Protein AF-A0A428TKV0-F1 (afdb_monomer)

InterPro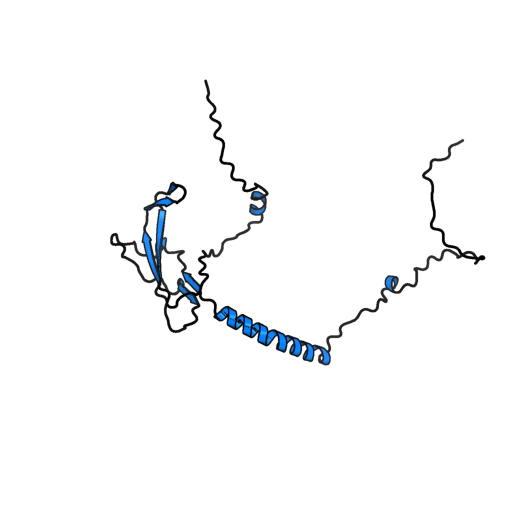 domains:
  IPR005045 CDC50/LEM3 family [PF03381] (71-171)
  IPR005045 CDC50/LEM3 family [PTHR10926] (25-171)

Mean predicted aligned error: 17.15 Å

Sequence (199 aa):
MADDPRGIDHTDSIDSNDGPKQPDKKKSRRPANTAFRQQRLKAWQPILTPKTVLPLFFTIGIIFAPIGGLLLYASAQVQELRLDYTDCTEDAPNLSRDGGGYRSMPSDNVQTAFKSSNRSVNAMWARETNISVTLDNGVKVNETNRCHLKFTLPEGMGPPVLFYYHLTNFLSEPSSLRALFRQRPAQGKGPLVQRHQER

Nearest PDB structures (foldseek):
  6roh-assembly1_C  TM=7.373E-01  e=8.365E-08  Saccharomyces cerevisiae S288C
  7oh5-assembly1_C  TM=7.363E-01  e=5.982E-07  Saccharomyces cerevisiae S288C
  7lhd-assembly1_IJ  TM=2.431E-01  e=8.560E+00  Qubevirus durum
  6zm5-assembly1_U  TM=1.725E-01  e=7.118E+00  Homo sapiens

Foldseek 3Di:
DDDDDDDDDDDDDDDDDDDDDDDDDDPDPDPDPDCVVVVNPPDDDPPPDCVVVVVVVVVVCVVVVVVVVVVVVVVLQDWDWFAACPCVVPPAAAQDPVRDRWDFDDPVRIDTRDNDPPDDKGKTKHKHFQDWDQDPVRDIDGGDMDMDIDIDDPDDDDPDDDDDDDDPPPPPDDVVVVVVPPDDPPDPDDDDDDDDDDD

Structure (mmCIF, N/CA/C/O backbone):
data_AF-A0A428TKV0-F1
#
_entry.id   AF-A0A428TKV0-F1
#
loop_
_atom_site.group_PDB
_atom_site.id
_atom_site.type_symbol
_atom_site.label_atom_id
_atom_site.label_alt_id
_atom_site.label_comp_id
_atom_site.label_asym_id
_atom_site.label_entity_id
_atom_site.label_seq_id
_atom_site.pdbx_PDB_ins_code
_atom_site.Cartn_x
_atom_site.Cartn_y
_atom_site.Cartn_z
_atom_site.occupancy
_atom_site.B_iso_or_equiv
_atom_site.auth_seq_id
_atom_site.auth_comp_id
_atom_site.auth_asym_id
_atom_site.auth_atom_id
_atom_site.pdbx_PDB_model_num
ATOM 1 N N . MET A 1 1 ? 13.723 74.109 56.112 1.00 38.78 1 MET A N 1
ATOM 2 C CA . MET A 1 1 ? 13.655 74.349 54.655 1.00 38.78 1 MET A CA 1
ATOM 3 C C . MET A 1 1 ? 13.163 73.047 54.027 1.00 38.78 1 MET A C 1
ATOM 5 O O . MET A 1 1 ? 13.752 72.029 54.361 1.00 38.78 1 MET A O 1
ATOM 9 N N . ALA A 1 2 ? 11.910 72.991 53.551 1.00 41.78 2 ALA A N 1
ATOM 10 C CA . ALA A 1 2 ? 11.513 73.062 52.122 1.00 41.78 2 ALA A CA 1
ATOM 11 C C . ALA A 1 2 ? 12.151 71.904 51.311 1.00 41.78 2 ALA A C 1
ATOM 13 O O . ALA A 1 2 ? 13.363 71.752 51.377 1.00 41.78 2 ALA A O 1
ATOM 14 N N . ASP A 1 3 ? 11.437 70.987 50.651 1.00 38.16 3 ASP A N 1
ATOM 15 C CA . ASP A 1 3 ? 10.254 71.134 49.789 1.00 38.16 3 ASP A CA 1
ATOM 16 C C . ASP A 1 3 ? 9.323 69.899 49.790 1.00 38.16 3 ASP A C 1
ATOM 18 O O . ASP A 1 3 ? 9.732 68.777 50.088 1.00 38.16 3 ASP A O 1
ATOM 22 N N . ASP A 1 4 ? 8.072 70.160 49.409 1.00 39.88 4 ASP A N 1
ATOM 23 C CA . ASP A 1 4 ? 6.959 69.240 49.118 1.00 39.88 4 ASP A CA 1
ATOM 24 C C . ASP A 1 4 ? 6.763 69.170 47.560 1.00 39.88 4 ASP A C 1
ATOM 26 O O . ASP A 1 4 ? 7.650 69.603 46.822 1.00 39.88 4 ASP A O 1
ATOM 30 N N . PRO A 1 5 ? 5.632 68.718 46.984 1.00 68.19 5 PRO A N 1
ATOM 31 C CA . PRO A 1 5 ? 5.345 67.415 46.365 1.00 68.19 5 PRO A CA 1
ATOM 32 C C . PRO A 1 5 ? 5.245 67.434 44.816 1.00 68.19 5 PRO A C 1
ATOM 34 O O . PRO A 1 5 ? 5.401 68.466 44.167 1.00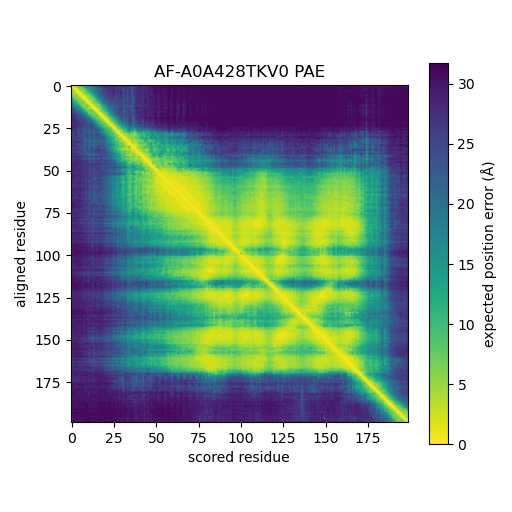 68.19 5 PRO A O 1
ATOM 37 N N . ARG A 1 6 ? 4.931 66.270 44.216 1.00 40.69 6 ARG A N 1
ATOM 38 C CA . ARG A 1 6 ? 4.165 66.051 42.955 1.00 40.69 6 ARG A CA 1
ATOM 39 C C . ARG A 1 6 ? 4.074 64.524 42.752 1.00 40.69 6 ARG A C 1
ATOM 41 O O . ARG A 1 6 ? 5.105 63.881 42.634 1.00 40.69 6 ARG A O 1
ATOM 48 N N . GLY A 1 7 ? 2.943 63.825 42.790 1.00 37.09 7 GLY A N 1
ATOM 49 C CA . GLY A 1 7 ? 1.590 64.163 42.364 1.00 37.09 7 GLY A CA 1
ATOM 50 C C . GLY A 1 7 ? 1.254 63.286 41.154 1.00 37.09 7 GLY A C 1
ATOM 51 O O . GLY A 1 7 ? 1.753 63.567 40.072 1.00 37.09 7 GLY A O 1
ATOM 52 N N . ILE A 1 8 ? 0.446 62.236 41.335 1.00 46.72 8 ILE A N 1
ATOM 53 C CA . ILE A 1 8 ? -0.522 61.795 40.321 1.00 46.72 8 ILE A CA 1
ATOM 54 C C . ILE A 1 8 ? -1.806 61.460 41.058 1.00 46.72 8 ILE A C 1
ATOM 56 O O . ILE A 1 8 ? -1.814 60.794 42.093 1.00 46.72 8 ILE A O 1
ATOM 60 N N . ASP A 1 9 ? -2.854 62.008 40.484 1.00 40.41 9 ASP A N 1
ATOM 61 C CA . ASP A 1 9 ? -4.102 62.356 41.098 1.00 40.41 9 ASP A CA 1
ATOM 62 C C . ASP A 1 9 ? -5.248 61.538 40.500 1.00 40.41 9 ASP A C 1
ATOM 64 O O . ASP A 1 9 ? -5.167 61.114 39.348 1.00 40.41 9 ASP A O 1
ATOM 68 N N . HIS A 1 10 ? -6.313 61.420 41.297 1.00 45.44 10 HIS A N 1
ATOM 69 C CA . HIS A 1 10 ? -7.724 61.482 40.886 1.00 45.44 10 HIS A CA 1
ATOM 70 C C . HIS A 1 10 ? -8.294 60.451 39.884 1.00 45.44 10 HIS A C 1
ATOM 72 O O . HIS A 1 10 ? -7.919 60.389 38.721 1.00 45.44 10 HIS A O 1
ATOM 78 N N . THR A 1 11 ? -9.278 59.616 40.258 1.00 41.53 11 THR A N 1
ATOM 79 C CA . THR A 1 11 ? -10.761 59.853 40.276 1.00 41.53 11 THR A CA 1
ATOM 80 C C . THR A 1 11 ? -11.394 58.731 39.425 1.00 41.53 11 THR A C 1
ATOM 82 O O . THR A 1 11 ? -10.707 58.174 38.576 1.00 41.53 11 THR A O 1
ATOM 85 N N . ASP A 1 12 ? -12.644 58.291 39.508 1.00 40.62 12 ASP A N 1
ATOM 86 C CA . ASP A 1 12 ? -13.763 58.427 40.438 1.00 40.62 12 ASP A CA 1
ATOM 87 C C . ASP A 1 12 ? -14.811 57.365 40.032 1.00 40.62 12 ASP A C 1
ATOM 89 O O . ASP A 1 12 ? -14.792 56.846 38.915 1.00 40.62 12 ASP A O 1
ATOM 93 N N . SER A 1 13 ? -15.764 57.130 40.933 1.00 44.22 13 SER A N 1
ATOM 94 C CA . SER A 1 13 ? -17.146 56.722 40.646 1.00 44.22 13 SER A CA 1
ATOM 95 C C . SER A 1 13 ? -17.432 55.313 40.126 1.00 44.22 13 SER A C 1
ATOM 97 O O . SER A 1 13 ? -17.411 55.050 38.928 1.00 44.22 13 SER A O 1
ATOM 99 N N . ILE A 1 14 ? -17.976 54.480 41.022 1.00 45.34 14 ILE A N 1
ATOM 100 C CA . ILE A 1 14 ? -19.255 53.828 40.716 1.00 45.34 14 ILE A CA 1
ATOM 101 C C . ILE A 1 14 ? -20.144 53.878 41.961 1.00 45.34 14 ILE A C 1
ATOM 103 O O . ILE A 1 14 ? -19.847 53.297 43.003 1.00 45.34 14 ILE A O 1
ATOM 107 N N . ASP A 1 15 ? -21.206 54.653 41.805 1.00 46.03 15 ASP A N 1
ATOM 108 C CA . ASP A 1 15 ? -22.318 54.910 42.706 1.00 46.03 15 ASP A CA 1
ATOM 109 C C . ASP A 1 15 ? -23.106 53.623 42.988 1.00 46.03 15 ASP A C 1
ATOM 111 O O . ASP A 1 15 ? -23.440 52.898 42.049 1.00 46.03 15 ASP A O 1
ATOM 115 N N . SER A 1 16 ? -23.406 53.329 44.256 1.00 40.59 16 SER A N 1
ATOM 116 C CA . SER A 1 16 ? -24.489 52.421 44.669 1.00 40.59 16 SER A CA 1
ATOM 117 C C . SER A 1 16 ? -24.755 52.575 46.169 1.00 40.59 16 SER A C 1
ATOM 119 O O . SER A 1 16 ? -24.213 51.846 46.994 1.00 40.59 16 SER A O 1
ATOM 121 N N . ASN A 1 17 ? -25.556 53.593 46.486 1.00 49.75 17 ASN A N 1
ATOM 122 C CA . ASN A 1 17 ? -26.626 53.619 47.491 1.00 49.75 17 ASN A CA 1
ATOM 123 C C . ASN A 1 17 ? -26.523 52.624 48.673 1.00 49.75 17 ASN A C 1
ATOM 125 O O . ASN A 1 17 ? -26.800 51.439 48.492 1.00 49.75 17 ASN A O 1
ATOM 129 N N . ASP A 1 18 ? -26.286 53.115 49.899 1.00 40.00 18 ASP A N 1
ATOM 130 C CA . ASP A 1 18 ? -26.953 52.532 51.072 1.00 40.00 18 ASP A CA 1
ATOM 131 C C . ASP A 1 18 ? -27.065 53.500 52.263 1.00 40.00 18 ASP A C 1
ATOM 133 O O . ASP A 1 18 ? -26.231 54.384 52.471 1.00 40.00 18 ASP A O 1
ATOM 137 N N . GLY A 1 19 ? -28.138 53.302 53.031 1.00 42.16 19 GLY A N 1
ATOM 138 C CA . GLY A 1 19 ? -28.496 53.994 54.263 1.00 42.16 19 GLY A CA 1
ATOM 139 C C . GLY A 1 19 ? -27.547 53.730 55.450 1.00 42.16 19 GLY A C 1
ATOM 140 O O . GLY A 1 19 ? -26.366 53.432 55.286 1.00 42.16 19 GLY A O 1
ATOM 141 N N . PRO A 1 20 ? -28.006 53.952 56.694 1.00 42.84 20 PRO A N 1
ATOM 142 C CA . PRO A 1 20 ? -27.159 54.487 57.756 1.00 42.84 20 PRO A CA 1
ATOM 143 C C . PRO A 1 20 ? -26.139 53.497 58.350 1.00 42.84 20 PRO A C 1
ATOM 145 O O . PRO A 1 20 ? -26.482 52.402 58.781 1.00 42.84 20 PRO A O 1
ATOM 148 N N . LYS A 1 21 ? -24.892 53.993 58.447 1.00 50.19 21 LYS A N 1
ATOM 149 C CA . LYS A 1 21 ? -23.776 53.686 59.374 1.00 50.19 21 LYS A CA 1
ATOM 150 C C . LYS A 1 21 ? -23.717 52.282 60.006 1.00 50.19 21 LYS A C 1
ATOM 152 O O . LYS A 1 21 ? -24.456 51.976 60.938 1.00 50.19 21 LYS A O 1
ATOM 157 N N . GLN A 1 22 ? -22.652 51.539 59.681 1.00 50.91 22 GLN A N 1
ATOM 158 C CA . GLN A 1 22 ? -22.093 50.492 60.552 1.00 50.91 22 GLN A CA 1
ATOM 159 C C . GLN A 1 22 ? -20.597 50.726 60.846 1.00 50.91 22 GLN A C 1
ATOM 161 O O . GLN A 1 22 ? -19.896 51.281 60.000 1.00 50.91 22 GLN A O 1
ATOM 166 N N . PRO A 1 23 ? -20.115 50.348 62.049 1.00 47.66 23 PRO A N 1
ATOM 167 C CA . PRO A 1 23 ? -18.856 50.826 62.618 1.00 47.66 23 PRO A CA 1
ATOM 168 C C . PRO A 1 23 ? -17.610 50.174 62.000 1.00 47.66 23 PRO A C 1
ATOM 170 O O . PRO A 1 23 ? -17.652 49.066 61.461 1.00 47.66 23 PRO A O 1
ATOM 173 N N . ASP A 1 24 ? -16.490 50.886 62.125 1.00 56.16 24 ASP A N 1
ATOM 174 C CA . ASP A 1 24 ? -15.167 50.609 61.563 1.00 56.16 24 ASP A CA 1
ATOM 175 C C . ASP A 1 24 ? -14.737 49.131 61.597 1.00 56.16 24 ASP A C 1
ATOM 177 O O . ASP A 1 24 ? -14.474 48.535 62.649 1.00 56.16 24 ASP A O 1
ATOM 181 N N . LYS A 1 25 ? -14.569 48.527 60.412 1.00 54.62 25 LYS A N 1
ATOM 182 C CA . LYS A 1 25 ? -13.979 47.188 60.277 1.00 54.62 25 LYS A CA 1
ATOM 183 C C . LYS A 1 25 ? -12.457 47.272 60.414 1.00 54.62 25 LYS A C 1
ATOM 185 O O . LYS A 1 25 ? -11.750 47.627 59.474 1.00 54.62 25 LYS A O 1
ATOM 190 N N . LYS A 1 26 ? -11.938 46.862 61.577 1.00 57.59 26 LYS A N 1
ATOM 191 C CA . LYS A 1 26 ? -10.507 46.578 61.799 1.00 57.59 26 LYS A CA 1
ATOM 192 C C . LYS A 1 26 ? -9.960 45.702 60.659 1.00 57.59 26 LYS A C 1
ATOM 194 O O . LYS A 1 26 ? -10.471 44.605 60.425 1.00 57.59 26 LYS A O 1
ATOM 199 N N . LYS A 1 27 ? -8.906 46.156 59.967 1.00 61.19 27 LYS A N 1
ATOM 200 C CA . LYS A 1 27 ? -8.244 45.428 58.867 1.00 61.19 27 LYS A CA 1
ATOM 201 C C . LYS A 1 27 ? -7.570 44.158 59.401 1.00 61.19 27 LYS A C 1
ATOM 203 O O . LYS A 1 27 ? -6.417 44.160 59.823 1.00 61.19 27 LYS A O 1
ATOM 208 N N . SER A 1 28 ? -8.328 43.066 59.431 1.00 65.25 28 SER A N 1
ATOM 209 C CA . SER A 1 28 ? -7.861 41.748 59.855 1.00 65.25 28 SER A CA 1
ATOM 210 C C . SER A 1 28 ? -6.916 41.157 58.805 1.00 65.25 28 SER A C 1
ATOM 212 O O . SER A 1 28 ? -7.268 41.058 57.634 1.00 65.25 28 SER A O 1
ATOM 214 N N . ARG A 1 29 ? -5.723 40.718 59.228 1.00 69.56 29 ARG A N 1
ATOM 215 C CA . ARG A 1 29 ? -4.740 39.990 58.393 1.00 69.56 29 ARG A CA 1
ATOM 216 C C . ARG A 1 29 ? -5.125 38.525 58.144 1.00 69.56 29 ARG A C 1
ATOM 218 O O . ARG A 1 29 ? -4.322 37.765 57.608 1.00 69.56 29 ARG A O 1
ATOM 225 N N . ARG A 1 30 ? -6.316 38.098 58.574 1.00 69.88 30 ARG A N 1
ATOM 226 C CA . ARG A 1 30 ? -6.782 36.726 58.368 1.00 69.88 30 ARG A CA 1
ATOM 227 C C . ARG A 1 30 ? -7.197 36.556 56.902 1.00 69.88 30 ARG A C 1
ATOM 229 O O . ARG A 1 30 ? -8.000 37.356 56.421 1.00 69.88 30 ARG A O 1
ATOM 236 N N . PRO A 1 31 ? -6.662 35.553 56.187 1.00 65.69 31 PRO A N 1
ATOM 237 C CA . PRO A 1 31 ? -7.047 35.305 54.805 1.00 65.69 31 PRO A CA 1
ATOM 238 C C . PRO A 1 31 ? -8.550 35.017 54.720 1.00 65.69 31 PRO A C 1
ATOM 240 O O . PRO A 1 31 ? -9.119 34.373 55.604 1.00 65.69 31 PRO A O 1
ATOM 243 N N . ALA A 1 32 ? -9.191 35.522 53.663 1.00 69.25 32 ALA A N 1
ATOM 244 C CA . ALA A 1 32 ? -10.627 35.374 53.456 1.00 69.25 32 ALA A CA 1
ATOM 245 C C . ALA A 1 32 ? -11.029 33.888 53.454 1.00 69.25 32 ALA A C 1
ATOM 247 O O . ALA A 1 32 ? -10.410 33.065 52.776 1.00 69.25 32 ALA A O 1
ATOM 248 N N . ASN A 1 33 ? -12.066 33.551 54.223 1.00 70.31 33 ASN A N 1
ATOM 249 C CA . ASN A 1 33 ? -12.594 32.195 54.372 1.00 70.31 33 ASN A CA 1
ATOM 250 C C . ASN A 1 33 ? -13.459 31.826 53.154 1.00 70.31 33 ASN A C 1
ATOM 252 O O . ASN A 1 33 ? -14.676 31.707 53.252 1.00 70.31 33 ASN A O 1
ATOM 256 N N . THR A 1 34 ? -12.834 31.743 51.978 1.00 76.88 34 THR A N 1
ATOM 257 C CA . THR A 1 34 ? -13.486 31.308 50.739 1.00 76.88 34 THR A CA 1
ATOM 258 C C . THR A 1 34 ? -12.992 29.913 50.361 1.00 76.88 34 THR A C 1
ATOM 260 O O . THR A 1 34 ? -11.807 29.594 50.496 1.00 76.88 34 THR A O 1
ATOM 263 N N . ALA A 1 35 ? -13.902 29.065 49.874 1.00 67.81 35 ALA A N 1
ATOM 264 C CA . ALA A 1 35 ? -13.629 27.655 49.574 1.00 67.81 35 ALA A CA 1
ATOM 265 C C . ALA A 1 35 ? -12.475 27.447 48.567 1.00 67.81 35 ALA A C 1
ATOM 267 O O . ALA A 1 35 ? -11.765 26.445 48.632 1.00 67.81 35 ALA A O 1
ATOM 268 N N . PHE A 1 36 ? -12.248 28.424 47.681 1.00 70.50 36 PHE A N 1
ATOM 269 C CA . PHE A 1 36 ? -11.165 28.431 46.695 1.00 70.50 36 PHE A CA 1
ATOM 270 C C . PHE A 1 36 ? -9.779 28.646 47.331 1.00 70.50 36 PHE A C 1
ATOM 272 O O . PHE A 1 36 ? -8.855 27.879 47.076 1.00 70.50 36 PHE A O 1
ATOM 279 N N . ARG A 1 37 ? -9.632 29.640 48.223 1.00 72.00 37 ARG A N 1
ATOM 280 C CA . ARG A 1 37 ? -8.359 29.936 48.918 1.00 72.00 37 ARG A CA 1
ATOM 281 C C . ARG A 1 37 ? -7.955 28.841 49.910 1.00 72.00 37 ARG A C 1
ATOM 283 O O . ARG A 1 37 ? -6.773 28.713 50.205 1.00 72.00 37 ARG A O 1
ATOM 290 N N . GLN A 1 38 ? -8.916 28.062 50.406 1.00 75.56 38 GLN A N 1
ATOM 291 C CA . GLN A 1 38 ? -8.687 26.950 51.335 1.00 75.56 38 GLN A CA 1
ATOM 292 C C . GLN A 1 38 ? -8.520 25.584 50.654 1.00 75.56 38 GLN A C 1
ATOM 294 O O . GLN A 1 38 ? -8.423 24.585 51.362 1.00 75.56 38 GLN A O 1
ATOM 299 N N . GLN A 1 39 ? -8.513 25.522 49.314 1.00 68.88 39 GLN A N 1
ATOM 300 C CA . GLN A 1 39 ? -8.422 24.267 48.549 1.00 68.88 39 GLN A CA 1
ATOM 301 C C . GLN A 1 39 ? -9.528 23.250 48.904 1.00 68.88 39 GLN A C 1
ATOM 303 O O . GLN A 1 39 ? -9.334 22.043 48.811 1.00 68.88 39 GLN A O 1
ATOM 308 N N . ARG A 1 40 ? -10.719 23.732 49.294 1.00 69.69 40 ARG A N 1
ATOM 309 C CA . ARG A 1 40 ? -11.899 22.904 49.621 1.00 69.69 40 ARG A CA 1
ATOM 310 C C . ARG A 1 40 ? -12.937 22.920 48.504 1.00 69.69 40 ARG A C 1
ATOM 312 O O . ARG A 1 40 ? -14.141 22.887 48.752 1.00 69.69 40 ARG A O 1
ATOM 319 N N . LEU A 1 41 ? -12.475 23.032 47.264 1.00 77.12 41 LEU A N 1
ATOM 320 C CA . LEU A 1 41 ? -13.344 22.883 46.104 1.00 77.12 41 LEU A CA 1
ATOM 321 C C . LEU A 1 41 ? -13.831 21.435 46.054 1.00 77.12 41 LEU A C 1
ATOM 323 O O . LEU A 1 41 ? -13.079 20.511 46.366 1.00 77.12 41 LEU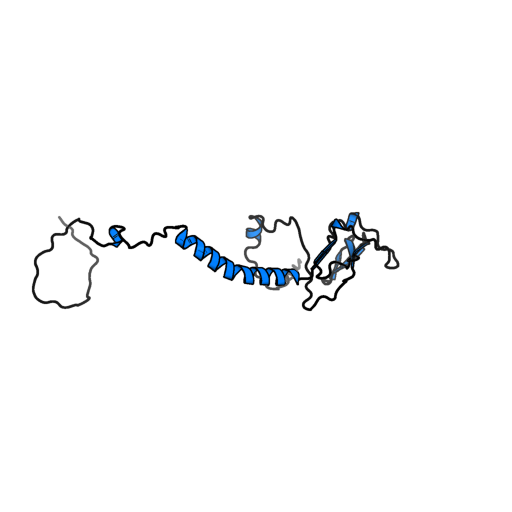 A O 1
ATOM 327 N N . LYS A 1 42 ? -15.095 21.236 45.675 1.00 77.44 42 LYS A N 1
ATOM 328 C CA . LYS A 1 42 ? -15.680 19.903 45.524 1.00 77.44 42 LYS A CA 1
ATOM 329 C C . LYS A 1 42 ? -15.028 19.225 44.318 1.00 77.44 42 LYS A C 1
ATOM 331 O O . LYS A 1 42 ? -15.510 19.339 43.199 1.00 77.44 42 LYS A O 1
ATOM 336 N N . ALA A 1 43 ? -13.894 18.574 44.546 1.00 83.00 43 ALA A N 1
ATOM 337 C CA . ALA A 1 43 ? -13.261 17.717 43.564 1.00 83.00 43 ALA A CA 1
ATOM 338 C C . ALA A 1 43 ? -14.018 16.390 43.534 1.00 83.00 43 ALA A C 1
ATOM 340 O O . ALA A 1 43 ? -14.321 15.800 44.574 1.00 83.00 43 ALA A O 1
ATOM 341 N N . TRP A 1 44 ? -14.351 15.927 42.336 1.00 78.81 44 TRP A N 1
ATOM 342 C CA . TRP A 1 44 ? -14.798 14.559 42.161 1.00 78.81 44 TRP A CA 1
ATOM 343 C C . TRP A 1 44 ? -13.555 13.678 42.128 1.00 78.81 44 TRP A C 1
ATOM 345 O O . TRP A 1 44 ? -12.697 13.852 41.266 1.00 78.81 44 TRP A O 1
ATOM 355 N N . GLN A 1 45 ? -13.432 12.777 43.098 1.00 76.88 45 GLN A N 1
ATOM 356 C CA . GLN A 1 45 ? -12.351 11.804 43.127 1.00 76.88 45 GLN A CA 1
ATOM 357 C C . GLN A 1 45 ? -12.886 10.514 42.499 1.00 76.88 45 GLN A C 1
ATOM 359 O O . GLN A 1 45 ? -13.648 9.803 43.160 1.00 76.88 45 GLN A O 1
ATOM 364 N N . PRO A 1 46 ? -12.569 10.217 41.223 1.00 77.12 46 PRO A N 1
ATOM 365 C CA . PRO A 1 46 ? -12.976 8.964 40.610 1.00 77.12 46 PRO A CA 1
ATOM 366 C C . PRO A 1 46 ? -12.286 7.817 41.339 1.00 77.12 46 PRO A C 1
ATOM 368 O O . PRO A 1 46 ? -11.101 7.555 41.146 1.00 77.12 46 PRO A O 1
ATOM 371 N N . ILE A 1 47 ? -13.027 7.125 42.196 1.00 79.44 47 ILE A N 1
ATOM 372 C CA . ILE A 1 47 ? -12.562 5.877 42.788 1.00 79.44 47 ILE A CA 1
ATOM 373 C C . ILE A 1 47 ? -12.854 4.790 41.748 1.00 79.44 47 ILE A C 1
ATOM 375 O O . ILE A 1 47 ? -14.011 4.416 41.540 1.00 79.44 47 ILE A O 1
ATOM 379 N N . LEU A 1 48 ? -11.812 4.313 41.058 1.00 75.12 48 LEU A N 1
ATOM 380 C CA . LEU A 1 48 ? -11.901 3.207 40.100 1.00 75.12 48 LEU A CA 1
ATOM 381 C C . LEU A 1 48 ? -12.160 1.897 40.856 1.00 75.12 48 LEU A C 1
ATOM 383 O O . LEU A 1 48 ? -11.252 1.122 41.141 1.00 75.12 48 LEU A O 1
ATOM 387 N N . THR A 1 49 ? -13.417 1.670 41.230 1.00 82.94 49 THR A N 1
ATOM 388 C CA . THR A 1 49 ? -13.846 0.409 41.840 1.00 82.94 49 THR A CA 1
ATOM 389 C C . THR A 1 49 ? -14.218 -0.608 40.754 1.00 82.94 49 THR A C 1
ATOM 391 O O . THR A 1 49 ? -14.795 -0.227 39.733 1.00 82.94 49 THR A O 1
ATOM 394 N N . PRO A 1 50 ? -13.983 -1.918 40.962 1.00 79.75 50 PRO A N 1
ATOM 395 C CA . PRO A 1 50 ? -14.329 -2.955 39.981 1.00 79.75 50 PRO A CA 1
ATOM 396 C C . PRO A 1 50 ? -15.808 -2.940 39.570 1.00 79.75 50 PRO A C 1
ATOM 398 O O . PRO A 1 50 ? -16.148 -3.292 38.447 1.00 79.75 50 PRO A O 1
ATOM 401 N N . LYS A 1 51 ? -16.689 -2.476 40.466 1.00 86.19 51 LYS A N 1
ATOM 402 C CA . LYS A 1 51 ? -18.135 -2.372 40.235 1.00 86.19 51 LYS A CA 1
ATOM 403 C C . LYS A 1 51 ? -18.518 -1.307 39.203 1.00 86.19 51 LYS A C 1
ATOM 405 O O . LYS A 1 51 ? -19.556 -1.446 38.570 1.00 86.19 51 LYS A O 1
ATOM 410 N N . THR A 1 52 ? -17.707 -0.263 39.024 1.00 88.56 52 THR A N 1
ATOM 411 C CA . THR A 1 52 ? -17.956 0.797 38.031 1.00 88.56 52 THR A CA 1
ATOM 412 C C . THR A 1 52 ? -17.097 0.627 36.783 1.00 88.56 52 THR A C 1
ATOM 414 O O . THR A 1 52 ? -17.540 0.921 35.677 1.00 88.56 52 THR A O 1
ATOM 417 N N . VAL A 1 53 ? -15.886 0.099 36.945 1.00 91.00 53 VAL A N 1
ATOM 418 C CA . VAL A 1 53 ? -14.921 -0.090 35.858 1.00 91.00 53 VAL A CA 1
ATOM 419 C C . VAL A 1 53 ? -15.334 -1.230 34.919 1.00 91.00 53 VAL A C 1
ATOM 421 O O . VAL A 1 53 ? -15.200 -1.103 33.704 1.00 91.00 53 VAL A 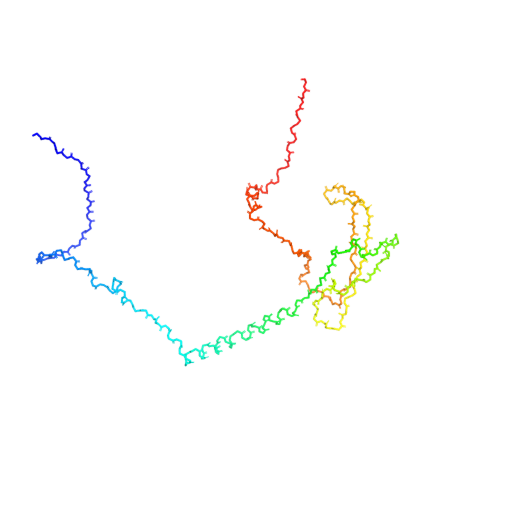O 1
ATOM 424 N N . LEU A 1 54 ? -15.897 -2.318 35.455 1.00 90.88 54 LEU A N 1
ATOM 425 C CA . LEU A 1 54 ? -16.338 -3.466 34.660 1.00 90.88 54 LEU A CA 1
ATOM 426 C C . LEU A 1 54 ? -17.447 -3.118 33.637 1.00 90.88 54 LEU A C 1
ATOM 428 O O . LEU A 1 54 ? -17.235 -3.365 32.449 1.00 90.88 54 LEU A O 1
ATOM 432 N N . PRO A 1 55 ? -18.593 -2.509 34.016 1.00 91.06 55 PRO A N 1
ATOM 433 C CA . PRO A 1 55 ? -19.625 -2.133 33.043 1.00 91.06 55 PRO A CA 1
ATOM 434 C C . PRO A 1 55 ? -19.156 -1.049 32.061 1.00 91.06 55 PRO A C 1
ATOM 436 O O . PRO A 1 55 ? -19.573 -1.048 30.902 1.00 91.06 55 PRO A O 1
ATOM 439 N N . LEU A 1 56 ? -18.259 -0.152 32.487 1.00 93.12 56 LEU A N 1
ATOM 440 C CA . LEU A 1 56 ? -17.666 0.855 31.606 1.00 93.12 56 LEU A CA 1
ATOM 441 C C . LEU A 1 56 ? -16.872 0.200 30.467 1.00 93.12 56 LEU A C 1
ATOM 443 O O . LEU A 1 56 ? -17.084 0.538 29.303 1.00 93.12 56 LEU A O 1
ATOM 447 N N . PHE A 1 57 ? -16.015 -0.776 30.779 1.00 94.25 57 PHE A N 1
ATOM 448 C CA . PHE A 1 57 ? -15.267 -1.508 29.757 1.00 94.25 57 PHE A CA 1
ATOM 449 C C . PHE A 1 57 ? -16.174 -2.307 28.820 1.00 94.25 57 PHE A C 1
ATOM 451 O O . PHE A 1 57 ? -15.935 -2.297 27.615 1.00 94.25 57 PHE A O 1
ATOM 458 N N . PHE A 1 58 ? -17.240 -2.932 29.327 1.00 95.81 58 PHE A N 1
ATOM 459 C CA . PHE A 1 58 ? -18.214 -3.613 28.466 1.00 95.81 58 PHE A CA 1
ATOM 460 C C . PHE A 1 58 ? -18.919 -2.650 27.511 1.00 95.81 58 PHE A C 1
ATOM 462 O O . PHE A 1 58 ? -19.070 -2.959 26.333 1.00 95.81 58 PHE A O 1
ATOM 469 N N . THR A 1 59 ? -19.300 -1.466 27.990 1.00 96.38 59 THR A N 1
ATOM 470 C CA . THR A 1 59 ? -19.958 -0.446 27.161 1.00 96.38 59 THR A CA 1
ATOM 471 C C . THR A 1 59 ? -19.030 0.027 26.042 1.00 96.38 59 THR A C 1
ATOM 473 O O . THR A 1 59 ? -19.423 0.051 24.878 1.00 96.38 59 THR A O 1
ATOM 476 N N . ILE A 1 60 ? -17.773 0.342 26.375 1.00 97.31 60 ILE A N 1
ATOM 477 C CA . ILE A 1 60 ? -16.759 0.740 25.388 1.00 97.31 60 ILE A CA 1
ATOM 478 C C . ILE A 1 60 ? -16.496 -0.403 24.402 1.00 97.31 60 ILE A C 1
ATOM 480 O O . ILE A 1 60 ? -16.445 -0.170 23.199 1.00 97.31 60 ILE A O 1
ATOM 484 N N . GLY A 1 61 ? -16.390 -1.641 24.890 1.00 97.75 61 GLY A N 1
ATOM 485 C CA . GLY A 1 61 ? -16.180 -2.827 24.062 1.00 97.75 61 GLY A CA 1
ATOM 486 C C . GLY A 1 61 ? -17.312 -3.064 23.063 1.00 97.75 61 GLY A C 1
ATOM 487 O O . GLY A 1 61 ? -17.039 -3.291 21.890 1.00 97.75 61 GLY A O 1
ATOM 488 N N . ILE A 1 62 ? -18.573 -2.943 23.483 1.00 97.88 62 ILE A N 1
ATOM 489 C CA . ILE A 1 62 ? -19.744 -3.106 22.602 1.00 97.88 62 ILE A CA 1
ATOM 490 C C . ILE A 1 62 ? -19.790 -2.027 21.516 1.00 97.88 62 ILE A C 1
ATOM 492 O O . ILE A 1 62 ? -20.248 -2.304 20.414 1.00 97.88 62 ILE A O 1
ATOM 496 N N . ILE A 1 63 ? -19.303 -0.816 21.796 1.00 97.75 63 ILE A N 1
ATOM 497 C CA . ILE A 1 63 ? -19.230 0.265 20.804 1.00 97.75 63 ILE A CA 1
ATOM 498 C C . ILE A 1 63 ? -18.025 0.070 19.874 1.00 97.75 63 ILE A C 1
ATOM 500 O O . ILE A 1 63 ? -18.140 0.236 18.662 1.00 97.75 63 ILE A O 1
ATOM 504 N N . PHE A 1 64 ? -16.863 -0.304 20.411 1.00 98.06 64 PHE A N 1
ATOM 505 C CA . PHE A 1 64 ? -15.632 -0.449 19.632 1.00 98.06 64 PHE A CA 1
ATOM 506 C C . PHE A 1 64 ? -15.568 -1.745 18.829 1.00 98.06 64 PHE A C 1
ATOM 508 O O . PHE A 1 64 ? -14.926 -1.754 17.786 1.00 98.06 64 PHE A O 1
ATOM 515 N N . ALA A 1 65 ? -16.248 -2.814 19.241 1.00 97.75 65 ALA A N 1
ATOM 516 C CA . ALA A 1 65 ? -16.302 -4.065 18.489 1.00 97.75 65 ALA A CA 1
ATOM 517 C C . ALA A 1 65 ? -16.890 -3.903 17.068 1.00 97.75 65 ALA A C 1
ATOM 519 O O . ALA A 1 65 ? -16.211 -4.290 16.116 1.00 97.75 65 ALA A O 1
ATOM 520 N N . PRO A 1 66 ? -18.084 -3.308 16.858 1.00 97.62 66 PRO A N 1
ATOM 521 C CA . PRO A 1 66 ? -18.627 -3.111 15.516 1.00 97.62 66 PRO A CA 1
ATOM 522 C C . PRO A 1 66 ? -17.813 -2.098 14.707 1.00 97.62 66 PRO A C 1
ATOM 524 O O . PRO A 1 66 ? -17.614 -2.304 13.514 1.00 97.62 66 PRO A O 1
ATOM 527 N N . ILE A 1 67 ? -17.290 -1.040 15.341 1.00 97.81 67 ILE A N 1
ATOM 528 C CA . ILE A 1 67 ? -16.425 -0.060 14.666 1.00 97.81 67 ILE A CA 1
ATOM 529 C C . ILE A 1 67 ? -15.128 -0.731 14.203 1.00 97.81 67 ILE A C 1
ATOM 531 O O . ILE A 1 67 ? -14.746 -0.595 13.047 1.00 97.81 67 ILE A O 1
ATOM 535 N N . GLY A 1 68 ? -14.474 -1.498 15.075 1.00 97.94 68 GLY A N 1
ATOM 536 C CA . GLY A 1 68 ? -13.266 -2.253 14.755 1.00 97.94 68 GLY A CA 1
ATOM 537 C C . GLY A 1 68 ? -13.512 -3.286 13.660 1.00 97.94 68 GLY A C 1
ATOM 538 O O . GLY A 1 68 ? -12.726 -3.371 12.724 1.00 97.94 68 GLY A O 1
ATOM 539 N N . GLY A 1 69 ? -14.636 -4.006 13.712 1.00 97.31 69 GLY A N 1
ATOM 540 C CA . GLY A 1 69 ? -15.045 -4.927 12.650 1.00 97.31 69 GLY A CA 1
ATOM 541 C C . GLY A 1 69 ? -15.257 -4.225 11.307 1.00 97.31 69 GLY A C 1
ATOM 542 O O . GLY A 1 69 ? -14.760 -4.696 10.286 1.00 97.31 69 GLY A O 1
ATOM 543 N N . LEU A 1 70 ? -15.927 -3.068 11.303 1.00 97.06 70 LEU A N 1
ATOM 544 C CA . LEU A 1 70 ? -16.132 -2.264 10.097 1.00 97.06 70 LEU A CA 1
ATOM 545 C C . LEU A 1 70 ? -14.807 -1.739 9.530 1.00 97.06 70 LEU A C 1
ATOM 547 O O . LEU A 1 70 ? -14.600 -1.794 8.320 1.00 97.06 70 LEU A O 1
ATOM 551 N N . LEU A 1 71 ? -13.905 -1.263 10.391 1.00 96.25 71 LEU A N 1
ATOM 552 C CA . LEU A 1 71 ? -12.581 -0.785 9.990 1.00 96.25 71 LEU A CA 1
ATOM 553 C C . LEU A 1 71 ? -11.722 -1.915 9.419 1.00 96.25 71 LEU A C 1
ATOM 555 O O . LEU A 1 71 ? -11.112 -1.728 8.371 1.00 96.25 71 LEU A O 1
ATOM 559 N N . LEU A 1 72 ? -11.718 -3.089 10.057 1.00 94.19 72 LEU A N 1
ATOM 560 C CA . LEU A 1 72 ? -11.002 -4.267 9.563 1.00 94.19 72 LEU A CA 1
ATOM 561 C C . LEU A 1 72 ? -11.557 -4.742 8.220 1.00 94.19 72 LEU A C 1
ATOM 563 O O . LEU A 1 72 ? -10.794 -5.064 7.309 1.00 94.19 72 LEU A O 1
ATOM 567 N N . TYR A 1 73 ? -12.884 -4.748 8.077 1.00 93.38 73 TYR A N 1
ATOM 568 C CA . TYR A 1 73 ? -13.524 -5.054 6.805 1.00 93.38 73 TYR A CA 1
ATOM 569 C C . TYR A 1 73 ? -13.090 -4.055 5.731 1.00 93.38 73 TYR A C 1
ATOM 571 O O . TYR A 1 73 ? -12.642 -4.471 4.668 1.00 93.38 73 TYR A O 1
ATOM 579 N N . ALA A 1 74 ? -13.151 -2.753 6.016 1.00 91.31 74 ALA A N 1
ATOM 580 C CA . ALA A 1 74 ? -12.733 -1.717 5.079 1.00 91.31 74 ALA A CA 1
ATOM 581 C C . ALA A 1 74 ? -11.248 -1.844 4.693 1.00 91.31 74 ALA A C 1
ATOM 583 O O . ALA A 1 74 ? -10.930 -1.749 3.509 1.00 91.31 74 ALA A O 1
ATOM 584 N N . SER A 1 75 ? -10.349 -2.131 5.643 1.00 90.06 75 SER A N 1
ATOM 585 C CA . SER A 1 75 ? -8.925 -2.337 5.343 1.00 90.06 75 SER A CA 1
ATOM 586 C C . SER A 1 75 ? -8.675 -3.572 4.480 1.00 90.06 75 SER A C 1
ATOM 588 O O . SER A 1 75 ? -7.825 -3.531 3.600 1.00 90.06 75 SER A O 1
ATOM 590 N N . ALA A 1 76 ? -9.448 -4.647 4.666 1.00 87.75 76 ALA A N 1
ATOM 591 C CA . ALA A 1 76 ? -9.333 -5.860 3.857 1.00 87.75 76 ALA A CA 1
ATOM 592 C C . ALA A 1 76 ? -9.873 -5.693 2.422 1.00 87.75 76 ALA A C 1
ATOM 594 O O . ALA A 1 76 ? -9.623 -6.540 1.566 1.00 87.75 76 ALA A O 1
ATOM 595 N N . GLN A 1 77 ? -10.629 -4.624 2.142 1.00 86.50 77 GLN A N 1
ATOM 596 C CA . GLN A 1 77 ? -11.122 -4.332 0.794 1.00 86.50 77 GLN A CA 1
ATOM 597 C C . GLN A 1 77 ? -10.099 -3.595 -0.083 1.00 86.50 77 GLN A C 1
ATOM 599 O O . GLN A 1 77 ? -10.305 -3.526 -1.298 1.00 86.50 77 GLN A O 1
ATOM 604 N N . VAL A 1 78 ? -9.038 -3.032 0.500 1.00 88.38 78 VAL A N 1
ATOM 605 C CA . VAL A 1 78 ? -8.005 -2.310 -0.250 1.00 88.38 78 VAL A CA 1
ATOM 606 C C . VAL A 1 78 ? -7.175 -3.307 -1.055 1.00 88.38 78 VAL A C 1
ATOM 608 O O . VAL A 1 78 ? -6.743 -4.331 -0.535 1.00 88.38 78 VAL A O 1
ATOM 611 N N . GLN A 1 79 ? -6.985 -3.009 -2.340 1.00 89.88 79 GLN A N 1
ATOM 612 C CA . GLN A 1 79 ? -6.128 -3.782 -3.232 1.00 89.88 79 GLN A CA 1
ATOM 613 C C . GLN A 1 79 ? -4.806 -3.035 -3.416 1.00 89.88 79 GLN A C 1
ATOM 615 O O . GLN A 1 79 ? -4.820 -1.870 -3.813 1.00 89.88 79 GLN A O 1
ATOM 620 N N . GLU A 1 80 ? -3.678 -3.691 -3.151 1.00 89.88 80 GLU A N 1
ATOM 621 C CA . GLU A 1 80 ? -2.350 -3.099 -3.323 1.00 89.88 80 GLU A CA 1
ATOM 622 C C . GLU A 1 80 ? -1.385 -4.049 -4.043 1.00 89.88 80 GLU A C 1
ATOM 624 O O . GLU A 1 80 ? -1.376 -5.264 -3.825 1.00 89.88 80 GLU A O 1
ATOM 629 N N . LEU A 1 81 ? -0.550 -3.470 -4.906 1.00 91.31 81 LEU A N 1
ATOM 630 C CA . LEU A 1 81 ? 0.581 -4.131 -5.543 1.00 91.31 81 LEU A CA 1
ATOM 631 C C . LEU A 1 81 ? 1.813 -3.264 -5.322 1.00 91.31 81 LEU A C 1
ATOM 633 O O . LEU A 1 81 ? 1.885 -2.136 -5.809 1.00 91.31 81 LEU A O 1
ATOM 637 N N . ARG A 1 82 ? 2.793 -3.811 -4.614 1.00 92.88 82 ARG A N 1
ATOM 638 C CA . ARG A 1 82 ? 4.068 -3.166 -4.337 1.00 92.88 82 ARG A CA 1
ATOM 639 C C . ARG A 1 82 ? 5.189 -3.975 -4.975 1.00 92.88 82 ARG A C 1
ATOM 641 O O . ARG A 1 82 ? 5.329 -5.170 -4.734 1.00 92.88 82 ARG A O 1
ATOM 648 N N . LEU A 1 83 ? 5.980 -3.291 -5.793 1.00 94.88 83 LEU A N 1
ATOM 649 C CA . LEU A 1 83 ? 7.129 -3.851 -6.493 1.00 94.88 83 LEU A CA 1
ATOM 650 C C . LEU A 1 83 ? 8.378 -3.111 -6.023 1.00 94.88 83 LEU A C 1
ATOM 652 O O . LEU A 1 83 ? 8.490 -1.904 -6.243 1.00 94.88 83 LEU A O 1
ATOM 656 N N . ASP A 1 84 ? 9.291 -3.819 -5.366 1.00 95.00 84 ASP A N 1
ATOM 657 C CA . ASP A 1 84 ? 10.594 -3.282 -4.990 1.00 95.00 84 ASP A CA 1
ATOM 658 C C . ASP A 1 84 ? 11.575 -3.401 -6.162 1.00 95.00 84 ASP A C 1
ATOM 660 O O . ASP A 1 84 ? 11.948 -4.496 -6.589 1.00 95.00 84 ASP A O 1
ATOM 664 N N . TYR A 1 85 ? 11.957 -2.251 -6.710 1.00 94.12 85 TYR A N 1
ATOM 665 C CA . TYR A 1 85 ? 12.854 -2.136 -7.858 1.00 94.12 85 TYR A CA 1
ATOM 666 C C . TYR A 1 85 ? 14.233 -1.582 -7.479 1.00 94.12 85 TYR A C 1
ATOM 668 O O . TYR A 1 85 ? 14.973 -1.164 -8.371 1.00 94.12 85 TYR A O 1
ATOM 676 N N . THR A 1 86 ? 14.584 -1.575 -6.187 1.00 94.06 86 THR A N 1
ATOM 677 C CA . THR A 1 86 ? 15.856 -1.032 -5.677 1.00 94.06 86 THR A CA 1
ATOM 678 C C . THR A 1 86 ? 17.062 -1.642 -6.397 1.00 94.06 86 THR A C 1
ATOM 680 O O . THR A 1 86 ? 17.870 -0.910 -6.968 1.00 94.06 86 THR A O 1
ATOM 683 N N . ASP A 1 87 ? 17.106 -2.971 -6.499 1.00 93.50 87 ASP A N 1
ATOM 684 C CA . ASP A 1 87 ? 18.250 -3.707 -7.062 1.00 93.50 87 ASP A CA 1
ATOM 685 C C . ASP A 1 87 ? 18.119 -3.984 -8.568 1.00 93.50 87 ASP A C 1
ATOM 687 O O . ASP A 1 87 ? 18.868 -4.763 -9.156 1.00 93.50 87 ASP A O 1
ATOM 691 N N . CYS A 1 88 ? 17.181 -3.318 -9.250 1.00 93.94 88 CYS A N 1
ATOM 692 C CA . CYS A 1 88 ? 16.932 -3.557 -10.673 1.00 93.94 88 CYS A CA 1
ATOM 693 C C . CYS A 1 88 ? 18.167 -3.298 -11.552 1.00 93.94 88 CYS A C 1
ATOM 695 O O . CYS A 1 88 ? 18.374 -3.972 -12.562 1.00 93.94 88 CYS A O 1
ATOM 697 N N . THR A 1 89 ? 19.028 -2.360 -11.161 1.00 91.88 89 THR A N 1
ATOM 698 C CA . THR A 1 89 ? 20.253 -2.079 -11.917 1.00 91.88 89 THR A CA 1
ATOM 699 C C . THR A 1 89 ? 21.252 -3.233 -11.852 1.00 91.88 89 THR A C 1
ATOM 701 O O . THR A 1 89 ? 22.010 -3.394 -12.803 1.00 91.88 89 THR A O 1
ATOM 704 N N . GLU A 1 90 ? 21.240 -4.062 -10.806 1.00 92.00 90 GLU A N 1
ATOM 705 C CA . GLU A 1 90 ? 22.230 -5.123 -10.567 1.00 92.00 90 GLU A CA 1
ATOM 706 C C . GLU A 1 90 ? 21.695 -6.513 -10.940 1.00 92.00 90 GLU A C 1
ATOM 708 O O . GLU A 1 90 ? 22.366 -7.259 -11.663 1.00 92.00 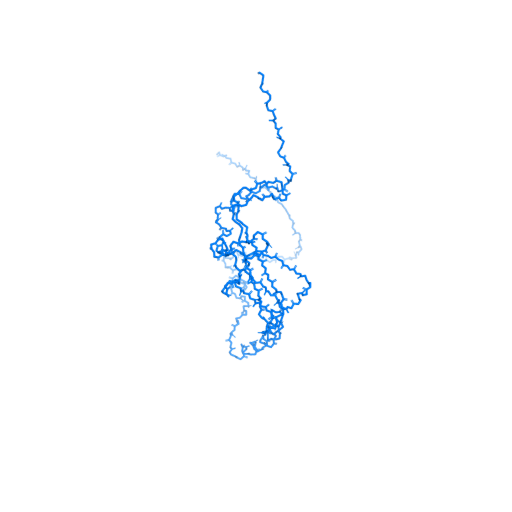90 GLU A O 1
ATOM 713 N N . ASP A 1 91 ? 20.446 -6.804 -10.581 1.00 93.12 91 ASP A N 1
ATOM 714 C CA . ASP A 1 91 ? 19.864 -8.146 -10.680 1.00 93.12 91 ASP A CA 1
ATOM 715 C C . ASP A 1 91 ? 19.014 -8.378 -11.937 1.00 93.12 91 ASP A C 1
ATOM 717 O O . ASP A 1 91 ? 18.833 -9.522 -12.379 1.00 93.12 91 ASP A O 1
ATOM 721 N N . ALA A 1 92 ? 18.464 -7.316 -12.535 1.00 94.00 92 ALA A N 1
ATOM 722 C CA . ALA A 1 92 ? 17.590 -7.468 -13.692 1.00 94.00 92 ALA A CA 1
ATOM 723 C C . ALA A 1 92 ? 18.393 -7.787 -14.971 1.00 94.00 92 ALA A C 1
ATOM 725 O O . ALA A 1 92 ? 19.489 -7.262 -15.187 1.00 94.00 92 ALA A O 1
ATOM 726 N N . PRO A 1 93 ? 17.852 -8.620 -15.876 1.00 94.25 93 PRO A N 1
ATOM 727 C CA . PRO A 1 93 ? 18.474 -8.885 -17.171 1.00 94.25 93 PRO A CA 1
ATOM 728 C C . PRO A 1 93 ? 18.419 -7.658 -18.086 1.00 94.25 93 PRO A C 1
ATOM 730 O O . PRO A 1 93 ? 17.509 -6.835 -17.989 1.00 94.25 93 PRO A O 1
ATOM 733 N N . ASN A 1 94 ? 19.356 -7.566 -19.032 1.00 93.38 94 ASN A N 1
ATOM 734 C CA . ASN A 1 94 ? 19.310 -6.519 -20.049 1.00 93.38 94 ASN A CA 1
ATOM 735 C C . ASN A 1 94 ? 18.117 -6.728 -20.994 1.00 93.38 94 ASN A C 1
ATOM 737 O O . ASN A 1 94 ? 17.885 -7.839 -21.484 1.00 93.38 94 ASN A O 1
ATOM 741 N N . LEU A 1 95 ? 17.394 -5.648 -21.280 1.00 91.88 95 LEU A N 1
ATOM 742 C CA . LEU A 1 95 ? 16.310 -5.642 -22.250 1.00 91.88 95 LEU A CA 1
ATOM 743 C C . LEU A 1 95 ? 16.869 -6.007 -23.631 1.00 91.88 95 LEU A C 1
ATOM 745 O O . LEU A 1 95 ? 17.860 -5.445 -24.101 1.00 91.88 95 LEU A O 1
ATOM 749 N N . SER A 1 96 ? 16.245 -6.986 -24.279 1.00 87.62 96 SER A N 1
ATOM 750 C CA . SER A 1 96 ? 16.625 -7.390 -25.632 1.00 87.62 96 SER A CA 1
ATOM 751 C C . SER A 1 96 ? 16.177 -6.328 -26.635 1.00 87.62 96 SER A C 1
ATOM 753 O O . SER A 1 96 ? 15.126 -5.713 -26.453 1.00 87.62 96 SER A O 1
ATOM 755 N N . ARG A 1 97 ? 16.928 -6.148 -27.731 1.00 81.25 97 ARG A N 1
ATOM 756 C CA . ARG A 1 97 ? 16.594 -5.166 -28.783 1.00 81.25 97 ARG A CA 1
ATOM 757 C C . ARG A 1 97 ? 15.201 -5.366 -29.395 1.00 81.25 97 ARG A C 1
ATOM 759 O O . ARG A 1 97 ? 14.601 -4.394 -29.835 1.00 81.25 97 ARG A O 1
ATOM 766 N N . ASP A 1 98 ? 14.666 -6.584 -29.328 1.00 84.25 98 ASP A N 1
ATOM 767 C CA . ASP A 1 98 ? 13.323 -6.937 -29.808 1.00 84.25 98 ASP A CA 1
ATOM 768 C C . ASP A 1 98 ? 12.201 -6.622 -28.792 1.00 84.25 98 ASP A C 1
ATOM 770 O O . ASP A 1 98 ? 11.072 -7.087 -28.932 1.00 84.25 98 ASP A O 1
ATOM 774 N N . GLY A 1 99 ? 12.500 -5.883 -27.715 1.00 79.25 99 GLY A N 1
ATOM 775 C CA . GLY A 1 99 ? 11.550 -5.592 -26.633 1.00 79.25 99 GLY A CA 1
ATOM 776 C C . GLY A 1 99 ? 11.278 -6.783 -25.704 1.00 79.25 99 GLY A C 1
ATOM 777 O O . GLY A 1 99 ? 10.324 -6.755 -24.929 1.00 79.25 99 GLY A O 1
ATOM 778 N N . GLY A 1 100 ? 12.097 -7.835 -25.792 1.00 84.75 100 GLY A N 1
ATOM 779 C CA . GLY A 1 100 ? 12.077 -9.012 -24.920 1.00 84.75 100 GLY A CA 1
ATOM 780 C C . GLY A 1 100 ? 13.091 -8.937 -23.772 1.00 84.75 100 GLY A C 1
ATOM 781 O O . GLY A 1 100 ? 13.609 -7.875 -23.442 1.00 84.75 100 GLY A O 1
ATOM 782 N N . GLY A 1 101 ? 13.406 -10.086 -23.168 1.00 88.25 101 GLY A N 1
ATOM 783 C CA . GLY A 1 101 ? 14.430 -10.187 -22.115 1.00 88.25 101 GLY A CA 1
ATOM 784 C C . GLY A 1 101 ? 13.917 -9.996 -20.687 1.00 88.25 101 GLY A C 1
ATOM 785 O O . GLY A 1 101 ? 14.711 -9.934 -19.760 1.00 88.25 101 GLY A O 1
ATOM 786 N N . TYR A 1 102 ? 12.601 -9.938 -20.487 1.00 93.81 102 TYR A N 1
ATOM 787 C CA . TYR A 1 102 ? 12.008 -9.887 -19.153 1.00 93.81 102 TYR A CA 1
ATOM 788 C C . TYR A 1 102 ? 12.231 -11.196 -18.389 1.00 93.81 102 TYR A C 1
ATOM 790 O O . TYR A 1 102 ? 11.953 -12.279 -18.907 1.00 93.81 102 TYR A O 1
ATOM 798 N N . ARG A 1 103 ? 12.650 -11.093 -17.127 1.00 93.75 103 ARG A N 1
ATOM 799 C CA . ARG A 1 103 ? 12.716 -12.220 -16.182 1.00 93.75 103 ARG A CA 1
ATOM 800 C C . ARG A 1 103 ? 11.720 -12.011 -15.050 1.00 93.75 103 ARG A C 1
ATOM 802 O O . ARG A 1 103 ? 11.378 -10.874 -14.746 1.00 93.75 103 ARG A O 1
ATOM 809 N N . SER A 1 104 ? 11.256 -13.093 -14.431 1.00 93.88 104 SER A N 1
ATOM 810 C CA . SER A 1 104 ? 10.447 -13.018 -13.212 1.00 93.88 104 SER A CA 1
ATOM 811 C C . SER A 1 104 ? 11.206 -12.291 -12.101 1.00 93.88 104 SER A C 1
ATOM 813 O O . SER A 1 104 ? 12.377 -12.592 -11.853 1.00 93.88 104 SER A O 1
ATOM 815 N N . MET A 1 105 ? 10.532 -11.361 -11.436 1.00 94.25 105 MET A N 1
ATOM 816 C CA . MET A 1 105 ? 11.055 -10.678 -10.258 1.00 94.25 105 MET A CA 1
ATOM 817 C C . MET A 1 105 ? 11.097 -11.655 -9.066 1.00 94.25 105 MET A C 1
ATOM 819 O O . MET A 1 105 ? 10.225 -12.528 -8.984 1.00 94.25 105 MET A O 1
ATOM 823 N N . PRO A 1 106 ? 12.087 -11.559 -8.161 1.00 93.00 106 PRO A N 1
ATOM 824 C CA . PRO A 1 106 ? 12.113 -12.362 -6.939 1.00 93.00 106 PRO A CA 1
ATOM 825 C C . PRO A 1 106 ? 10.843 -12.159 -6.103 1.00 93.00 106 PRO A C 1
ATOM 827 O O . PRO A 1 106 ? 10.317 -11.048 -6.039 1.00 93.00 106 PRO A O 1
ATOM 830 N N . SER A 1 107 ? 10.363 -13.219 -5.446 1.00 90.06 107 SER A N 1
ATOM 831 C CA . SER A 1 107 ? 9.145 -13.169 -4.621 1.00 90.06 107 SER A CA 1
ATOM 832 C C . SER A 1 107 ? 9.231 -12.147 -3.494 1.00 90.06 107 SER A C 1
ATOM 834 O O . SER A 1 107 ? 8.229 -11.526 -3.164 1.00 90.06 107 SER A O 1
ATOM 836 N N . ASP A 1 108 ? 10.425 -11.936 -2.945 1.00 90.38 108 ASP A N 1
ATOM 837 C CA . ASP A 1 108 ? 10.644 -11.056 -1.793 1.00 90.38 108 ASP A CA 1
ATOM 838 C C . ASP A 1 108 ? 10.420 -9.577 -2.147 1.00 90.38 108 ASP A C 1
ATOM 840 O O . ASP A 1 108 ? 10.014 -8.775 -1.303 1.00 90.38 108 ASP A O 1
ATOM 844 N N . ASN A 1 109 ? 10.585 -9.236 -3.427 1.00 91.62 109 ASN A N 1
ATOM 845 C CA . ASN A 1 109 ? 10.400 -7.885 -3.944 1.00 91.62 109 ASN A CA 1
ATOM 846 C C . ASN A 1 109 ? 8.951 -7.630 -4.394 1.00 91.62 109 ASN A C 1
ATOM 848 O O . ASN A 1 109 ? 8.593 -6.492 -4.703 1.00 91.62 109 ASN A O 1
ATOM 852 N N . VAL A 1 110 ? 8.110 -8.667 -4.469 1.00 91.81 110 VAL A N 1
ATOM 853 C CA . VAL A 1 110 ? 6.715 -8.571 -4.917 1.00 91.81 110 VAL A CA 1
ATOM 854 C C . VAL A 1 110 ? 5.795 -8.738 -3.716 1.00 91.81 110 VAL A C 1
ATOM 856 O O . VAL A 1 110 ? 5.579 -9.840 -3.223 1.00 91.81 110 VAL A O 1
ATOM 859 N N . GLN A 1 111 ? 5.197 -7.639 -3.269 1.00 90.25 111 GLN A N 1
ATOM 860 C CA . GLN A 1 111 ? 4.207 -7.646 -2.196 1.00 90.25 111 GLN A CA 1
ATOM 861 C C . GLN A 1 111 ? 2.828 -7.340 -2.767 1.00 90.25 111 GLN A C 1
ATOM 863 O O . GLN A 1 111 ? 2.646 -6.402 -3.543 1.00 90.25 111 GLN A O 1
ATOM 868 N N . THR A 1 112 ? 1.844 -8.150 -2.395 1.00 89.06 112 THR A N 1
ATOM 869 C CA . THR A 1 112 ? 0.488 -8.051 -2.936 1.00 89.06 112 THR A CA 1
ATOM 870 C C . THR A 1 112 ? -0.534 -8.193 -1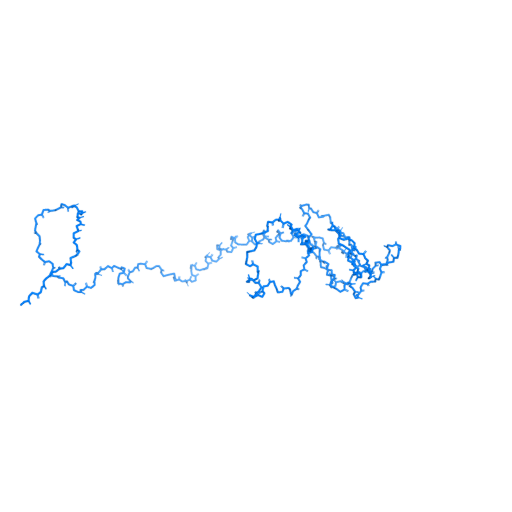.825 1.00 89.06 112 THR A C 1
ATOM 872 O O . THR A 1 112 ? -0.465 -9.161 -1.068 1.00 89.06 112 THR A O 1
ATOM 875 N N . ALA A 1 113 ? -1.534 -7.320 -1.800 1.00 86.62 113 ALA A N 1
ATOM 876 C CA . ALA A 1 113 ? -2.762 -7.543 -1.051 1.00 86.62 113 ALA A CA 1
ATOM 877 C C . ALA A 1 113 ? -3.935 -7.478 -2.031 1.00 86.62 113 ALA A C 1
ATOM 879 O O . ALA A 1 113 ? -4.383 -6.403 -2.414 1.00 86.62 113 ALA A O 1
ATOM 880 N N . PHE A 1 114 ? -4.414 -8.639 -2.477 1.00 84.00 114 PHE A N 1
ATOM 881 C CA . PHE A 1 114 ? -5.639 -8.754 -3.270 1.00 84.00 114 PHE A CA 1
ATOM 882 C C . PHE A 1 114 ? -6.675 -9.559 -2.492 1.00 84.00 114 PHE A C 1
ATOM 884 O O . PHE A 1 114 ? -6.333 -10.461 -1.730 1.00 84.00 114 PHE A O 1
ATOM 891 N N . LYS A 1 115 ? -7.958 -9.271 -2.733 1.00 76.19 115 LYS A N 1
ATOM 892 C CA . LYS A 1 115 ? -9.083 -9.967 -2.085 1.00 76.19 115 LYS A CA 1
ATOM 893 C C . LYS A 1 115 ? -9.088 -11.469 -2.387 1.00 76.19 115 LYS A C 1
ATOM 895 O O . LYS A 1 115 ? -9.551 -12.267 -1.579 1.00 76.19 115 LYS A O 1
ATOM 900 N N . SER A 1 116 ? -8.580 -11.852 -3.559 1.00 73.38 116 SER A N 1
ATOM 901 C CA . SER A 1 116 ? -8.491 -13.240 -4.005 1.00 73.38 116 SER A CA 1
ATOM 902 C C . SER A 1 116 ? -7.148 -13.867 -3.622 1.00 73.38 116 SER A C 1
ATOM 904 O O . SER A 1 116 ? -6.138 -13.631 -4.282 1.00 73.38 116 SER A O 1
ATOM 906 N N . SER A 1 117 ? -7.166 -14.770 -2.643 1.00 64.25 117 SER A N 1
ATOM 907 C CA . SER A 1 117 ? -6.010 -15.549 -2.168 1.00 64.25 117 SER A CA 1
ATOM 908 C C . SER A 1 117 ? -5.450 -16.568 -3.172 1.00 64.25 117 SER A C 1
ATOM 910 O O . SER A 1 117 ? -4.394 -17.143 -2.932 1.00 64.25 117 SER A O 1
ATOM 912 N N . ASN A 1 118 ? -6.133 -16.801 -4.298 1.00 64.94 118 ASN A N 1
ATOM 913 C CA . ASN A 1 118 ? -5.794 -17.866 -5.250 1.00 64.94 118 ASN A CA 1
ATOM 914 C C . ASN A 1 118 ? -5.223 -17.362 -6.590 1.00 64.94 118 ASN A C 1
ATOM 916 O O . ASN A 1 118 ? -5.213 -18.091 -7.579 1.00 64.94 118 ASN A O 1
ATOM 920 N N . ARG A 1 119 ? -4.808 -16.092 -6.677 1.00 69.75 119 ARG A N 1
ATOM 921 C CA . ARG A 1 119 ? -4.239 -15.530 -7.911 1.00 69.75 119 ARG A CA 1
ATOM 922 C C . ARG A 1 119 ? -2.870 -14.930 -7.631 1.00 69.75 119 ARG A C 1
ATOM 924 O O . ARG A 1 119 ? -2.756 -13.985 -6.860 1.00 69.75 119 ARG A O 1
ATOM 931 N N . SER A 1 120 ? -1.844 -15.485 -8.267 1.00 73.25 120 SER A N 1
ATOM 932 C CA . SER A 1 120 ? -0.485 -14.959 -8.203 1.00 73.25 120 SER A CA 1
ATOM 933 C C . SER A 1 120 ? -0.312 -13.802 -9.186 1.00 73.25 120 SER A C 1
ATOM 935 O O . SER A 1 120 ? -0.780 -13.851 -10.325 1.00 73.25 120 SER A O 1
ATOM 937 N N . VAL A 1 121 ? 0.373 -12.747 -8.746 1.00 84.69 121 VAL A N 1
ATOM 938 C CA . VAL A 1 121 ? 0.831 -11.677 -9.635 1.00 84.69 121 VAL A CA 1
ATOM 939 C C . VAL A 1 121 ? 2.109 -12.141 -10.310 1.00 84.69 121 VAL A C 1
ATOM 941 O O . VAL A 1 121 ? 3.102 -12.419 -9.640 1.00 84.69 121 VAL A O 1
ATOM 944 N N . ASN A 1 122 ? 2.109 -12.200 -11.641 1.00 89.69 122 ASN A N 1
ATOM 945 C CA . ASN A 1 122 ? 3.352 -12.347 -12.382 1.00 89.69 122 ASN A CA 1
ATOM 946 C C . ASN A 1 122 ? 3.938 -10.951 -12.612 1.00 89.69 122 ASN A C 1
ATOM 948 O O . ASN A 1 122 ? 3.395 -10.175 -13.406 1.00 89.69 122 ASN A O 1
ATOM 952 N N . ALA A 1 123 ? 5.003 -10.641 -11.874 1.00 93.56 123 ALA A N 1
ATOM 953 C CA . ALA A 1 123 ? 5.816 -9.451 -12.063 1.00 93.56 123 ALA A CA 1
ATOM 954 C C . ALA A 1 123 ? 7.139 -9.843 -12.723 1.00 93.56 123 ALA A C 1
ATOM 956 O O . ALA A 1 123 ? 7.821 -10.784 -12.310 1.00 93.56 123 ALA A O 1
ATOM 957 N N . MET A 1 124 ? 7.498 -9.105 -13.761 1.00 94.88 124 MET A N 1
ATOM 958 C CA . MET A 1 124 ? 8.714 -9.273 -14.526 1.00 94.88 124 MET A CA 1
ATOM 959 C C . MET A 1 124 ? 9.444 -7.942 -14.634 1.00 94.88 124 MET A C 1
ATOM 961 O O . MET A 1 124 ? 8.831 -6.873 -14.643 1.00 94.88 124 MET A O 1
ATOM 965 N N . TRP A 1 125 ? 10.756 -8.023 -14.786 1.00 96.12 125 TRP A N 1
ATOM 966 C CA . TRP A 1 125 ? 11.619 -6.858 -14.901 1.00 96.12 125 TRP A CA 1
ATOM 967 C C . TRP A 1 125 ? 12.732 -7.052 -15.931 1.00 96.12 125 TRP A C 1
ATOM 969 O O . TRP A 1 125 ? 13.110 -8.182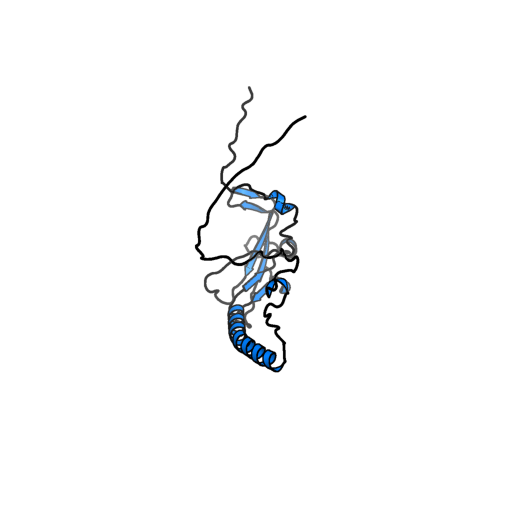 -16.260 1.00 96.12 125 TRP A O 1
ATOM 979 N N . ALA A 1 126 ? 13.219 -5.933 -16.457 1.00 95.44 126 ALA A N 1
ATOM 980 C CA . ALA A 1 126 ? 14.388 -5.834 -17.323 1.00 95.44 126 ALA A CA 1
ATOM 981 C C . ALA A 1 126 ? 15.038 -4.452 -17.154 1.00 95.44 126 ALA A C 1
ATOM 983 O O . ALA A 1 126 ? 14.352 -3.481 -16.828 1.00 95.44 126 ALA A O 1
ATOM 984 N N . ARG A 1 127 ? 16.343 -4.349 -17.405 1.00 94.50 127 ARG A N 1
ATOM 985 C CA . ARG A 1 127 ? 17.104 -3.094 -17.347 1.00 94.50 127 ARG A CA 1
ATOM 986 C C . ARG A 1 127 ? 17.645 -2.690 -18.712 1.00 94.50 127 ARG A C 1
ATOM 988 O O . ARG A 1 127 ? 17.972 -3.529 -19.545 1.00 94.50 127 ARG A O 1
ATOM 995 N N . GLU A 1 128 ? 17.807 -1.397 -18.909 1.00 92.12 128 GLU A N 1
ATOM 996 C CA . GLU A 1 128 ? 18.501 -0.798 -20.041 1.00 92.12 128 GLU A CA 1
ATOM 997 C C . GLU A 1 128 ? 19.594 0.114 -19.476 1.00 92.12 128 GLU A C 1
ATOM 999 O O . GLU A 1 128 ? 19.303 1.001 -18.677 1.00 92.12 128 GLU A O 1
ATOM 1004 N N . THR A 1 129 ? 20.856 -0.131 -19.823 1.00 89.44 129 THR A N 1
ATOM 1005 C CA . THR A 1 129 ? 21.999 0.602 -19.253 1.00 89.44 129 THR A CA 1
ATOM 1006 C C . THR A 1 129 ? 22.601 1.574 -20.252 1.00 89.44 129 THR A C 1
ATOM 1008 O O . THR A 1 129 ? 22.622 1.276 -21.446 1.00 89.44 129 THR A O 1
ATOM 1011 N N . ASN A 1 130 ? 23.199 2.659 -19.758 1.00 88.94 130 ASN A N 1
ATOM 1012 C CA . ASN A 1 130 ? 23.929 3.641 -20.570 1.00 88.94 130 ASN A CA 1
ATOM 1013 C C . ASN A 1 130 ? 23.079 4.285 -21.680 1.00 88.94 130 ASN A C 1
ATOM 1015 O O . ASN A 1 130 ?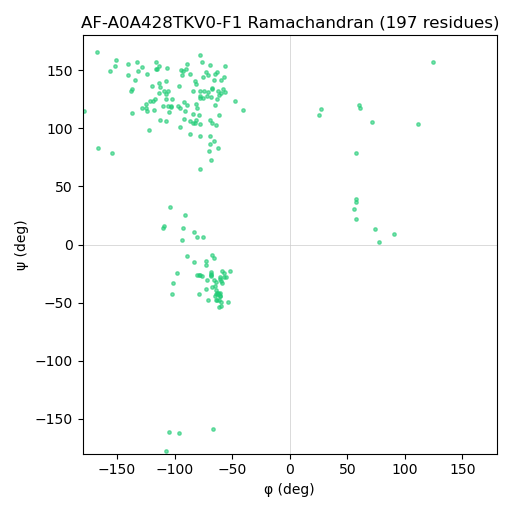 23.562 4.520 -22.788 1.00 88.94 130 ASN A O 1
ATOM 1019 N N . ILE A 1 131 ? 21.810 4.579 -21.391 1.00 89.25 131 ILE A N 1
ATOM 1020 C CA . ILE A 1 131 ? 20.917 5.221 -22.357 1.00 89.25 131 ILE A CA 1
ATOM 1021 C C . ILE A 1 131 ? 20.887 6.736 -22.193 1.00 89.25 131 ILE A C 1
ATOM 1023 O O . ILE A 1 131 ? 21.040 7.273 -21.094 1.00 89.25 131 ILE A O 1
ATOM 1027 N N . SER A 1 132 ? 20.647 7.430 -23.304 1.00 89.00 132 SER A N 1
ATOM 1028 C CA . SER A 1 132 ? 20.353 8.858 -23.310 1.00 89.00 132 SER A CA 1
ATOM 1029 C C . SER A 1 132 ? 18.841 9.076 -23.332 1.00 89.00 132 SER A C 1
ATOM 1031 O O . SER A 1 132 ? 18.141 8.675 -24.262 1.00 89.00 132 SER A O 1
ATOM 1033 N N . VAL A 1 133 ? 18.315 9.702 -22.280 1.00 87.50 133 VAL A N 1
ATOM 1034 C CA . VAL A 1 133 ? 16.881 9.987 -22.140 1.00 87.50 133 VAL A CA 1
ATOM 1035 C C . VAL A 1 133 ? 16.664 11.488 -22.212 1.00 87.50 133 VAL A C 1
ATOM 1037 O O . VAL A 1 133 ? 17.391 12.265 -21.597 1.00 87.50 133 VAL A O 1
ATOM 1040 N N . THR A 1 134 ? 15.650 11.902 -22.968 1.00 88.62 134 THR A N 1
ATOM 1041 C CA . THR A 1 134 ? 15.164 13.285 -22.935 1.00 88.62 134 THR A CA 1
ATOM 1042 C C . THR A 1 134 ? 13.962 13.326 -22.004 1.00 88.62 134 THR A C 1
ATOM 1044 O O . THR A 1 134 ? 12.995 12.604 -22.233 1.00 88.62 134 THR A O 1
ATOM 1047 N N . LEU A 1 135 ? 14.052 14.105 -20.930 1.00 86.81 135 LEU A N 1
ATOM 1048 C CA . LEU A 1 135 ? 12.947 14.311 -19.994 1.00 86.81 135 LEU A CA 1
ATOM 1049 C C . LEU A 1 135 ? 11.934 15.301 -20.592 1.00 86.81 135 LEU A C 1
ATOM 1051 O O . LEU A 1 135 ? 12.265 16.069 -21.496 1.00 86.81 135 LEU A O 1
ATOM 1055 N N . ASP A 1 136 ? 10.718 15.336 -20.044 1.00 86.44 136 ASP A N 1
ATOM 1056 C CA . ASP A 1 136 ? 9.632 16.218 -20.513 1.00 86.44 136 ASP A CA 1
ATOM 1057 C C . ASP A 1 136 ? 9.987 17.714 -20.457 1.00 86.44 136 ASP A C 1
ATOM 1059 O O . ASP A 1 136 ? 9.445 18.532 -21.195 1.00 86.44 136 ASP A O 1
ATOM 1063 N N . ASN A 1 137 ? 10.945 18.083 -19.607 1.00 87.69 137 ASN A N 1
ATOM 1064 C CA . ASN A 1 137 ? 11.487 19.437 -19.499 1.00 87.69 137 ASN A CA 1
ATOM 1065 C C . ASN A 1 137 ? 12.549 19.771 -20.574 1.00 87.69 137 ASN A C 1
ATOM 1067 O O . ASN A 1 137 ? 13.182 20.823 -20.496 1.00 87.69 137 ASN A O 1
ATOM 1071 N N . GLY A 1 138 ? 12.778 18.885 -21.549 1.00 86.81 138 GLY A N 1
ATOM 1072 C CA . GLY A 1 138 ? 13.750 19.054 -22.634 1.00 86.81 138 GLY A CA 1
ATOM 1073 C C . GLY A 1 138 ? 15.207 18.796 -22.237 1.00 86.81 138 GLY A C 1
ATOM 1074 O O . GLY A 1 138 ? 16.103 18.945 -23.071 1.00 86.81 138 GLY A O 1
ATOM 1075 N N . VAL A 1 139 ? 15.471 18.401 -20.988 1.00 89.38 139 VAL A N 1
ATOM 1076 C CA . VAL A 1 139 ? 16.823 18.090 -20.510 1.00 89.38 139 VAL A CA 1
ATOM 1077 C C . VAL A 1 139 ? 17.232 16.704 -21.003 1.00 89.38 139 VAL A C 1
ATOM 1079 O O . VAL A 1 139 ? 16.519 15.722 -20.796 1.00 89.38 139 VAL A O 1
ATOM 1082 N N . LYS A 1 140 ? 18.402 16.624 -21.645 1.00 87.50 140 LYS A N 1
ATOM 1083 C CA . LYS A 1 140 ? 19.024 15.358 -22.046 1.00 87.50 140 LYS A CA 1
ATOM 1084 C C . LYS A 1 140 ? 19.916 14.857 -20.924 1.00 87.50 140 LYS A C 1
ATOM 1086 O O . LYS A 1 140 ? 20.867 15.539 -20.547 1.00 87.50 140 LYS A O 1
ATOM 1091 N N . VAL A 1 141 ? 19.611 13.672 -20.416 1.00 86.81 141 VAL A N 1
ATOM 1092 C CA . VAL A 1 141 ? 20.449 12.975 -19.444 1.00 86.81 141 VAL A CA 1
ATOM 1093 C C . VAL A 1 141 ? 21.140 11.837 -20.175 1.00 86.81 141 VAL A C 1
ATOM 1095 O O . VAL A 1 141 ? 20.486 10.971 -20.756 1.00 86.81 141 VAL A O 1
ATOM 1098 N N . ASN A 1 142 ? 22.467 11.890 -20.186 1.00 88.38 142 ASN A N 1
ATOM 1099 C CA . ASN A 1 142 ? 23.311 10.877 -20.802 1.00 88.38 142 ASN A CA 1
ATOM 1100 C C . ASN A 1 142 ? 23.635 9.787 -19.770 1.00 88.38 142 ASN A C 1
ATOM 1102 O O . ASN A 1 142 ? 23.614 10.057 -18.571 1.00 88.38 142 ASN A O 1
ATOM 1106 N N . GLU A 1 143 ? 23.935 8.574 -20.241 1.00 87.19 143 GLU A N 1
ATOM 1107 C CA . GLU A 1 143 ? 24.450 7.469 -19.411 1.00 87.19 143 GLU A CA 1
ATOM 1108 C C . GLU A 1 143 ? 23.544 7.079 -18.226 1.00 87.19 143 GLU A C 1
ATOM 1110 O O . GLU A 1 143 ? 24.003 6.724 -17.145 1.00 87.19 143 GLU A O 1
ATOM 1115 N N . THR A 1 144 ? 22.224 7.131 -18.414 1.00 89.50 144 THR A N 1
ATOM 1116 C CA . THR A 1 144 ? 21.257 6.730 -17.382 1.00 89.50 144 THR A CA 1
ATOM 1117 C C . THR A 1 144 ? 20.866 5.265 -17.530 1.00 89.50 144 THR A C 1
ATOM 1119 O O . THR A 1 144 ? 20.818 4.733 -18.639 1.00 89.50 144 THR A O 1
ATOM 1122 N N . ASN A 1 145 ? 20.549 4.616 -16.410 1.00 90.50 145 ASN A N 1
ATOM 1123 C CA . ASN A 1 145 ? 19.949 3.286 -16.393 1.00 90.50 145 ASN A CA 1
ATOM 1124 C C . ASN A 1 145 ? 18.425 3.408 -16.270 1.00 90.50 145 ASN A C 1
ATOM 1126 O O . ASN A 1 145 ? 17.919 4.202 -15.476 1.00 90.50 145 ASN A O 1
ATOM 1130 N N . ARG A 1 146 ? 17.681 2.618 -17.042 1.00 91.19 146 ARG A N 1
ATOM 1131 C CA . ARG A 1 146 ? 16.217 2.559 -17.014 1.00 91.19 146 ARG A CA 1
ATOM 1132 C C . ARG A 1 146 ? 15.759 1.156 -16.656 1.00 91.19 146 ARG A C 1
ATOM 1134 O O . ARG A 1 146 ? 16.240 0.178 -17.214 1.00 91.19 146 ARG A O 1
ATOM 1141 N N . CYS A 1 147 ? 14.773 1.078 -15.774 1.00 93.44 147 CYS A N 1
ATOM 1142 C CA . CYS A 1 147 ? 14.141 -0.171 -15.377 1.00 93.44 147 CYS A CA 1
ATOM 1143 C C . CYS A 1 147 ? 12.739 -0.286 -15.965 1.00 93.44 147 CYS A C 1
ATOM 1145 O O . CYS A 1 147 ? 11.921 0.624 -15.844 1.00 93.44 147 CYS A O 1
ATOM 1147 N N . HIS A 1 148 ? 12.468 -1.422 -16.599 1.00 93.44 148 HIS A N 1
ATOM 1148 C CA . HIS A 1 148 ? 11.175 -1.775 -17.161 1.00 93.44 148 HIS A CA 1
ATOM 1149 C C . HIS A 1 148 ? 10.489 -2.773 -16.240 1.00 93.44 148 HIS A C 1
ATOM 1151 O O . HIS A 1 148 ? 10.996 -3.873 -16.032 1.00 93.44 148 HIS A O 1
ATOM 1157 N N . LEU A 1 149 ? 9.323 -2.397 -15.722 1.00 94.19 149 LEU A N 1
ATOM 1158 C CA . LEU A 1 149 ? 8.490 -3.256 -14.889 1.00 94.19 149 LEU A CA 1
ATOM 1159 C C . LEU A 1 149 ? 7.266 -3.686 -15.693 1.00 94.19 149 LEU A C 1
ATOM 1161 O O . LEU A 1 149 ? 6.531 -2.852 -16.221 1.00 94.19 149 LEU A O 1
ATOM 1165 N N . LYS A 1 150 ? 7.044 -4.995 -15.785 1.00 93.81 150 LYS A N 1
ATOM 1166 C CA . LYS A 1 150 ? 5.890 -5.591 -16.452 1.00 93.81 150 LYS A CA 1
ATOM 1167 C C . LYS A 1 150 ? 5.173 -6.485 -15.464 1.00 93.81 150 LYS A C 1
ATOM 1169 O O . LYS A 1 150 ? 5.717 -7.494 -15.038 1.00 93.81 150 LYS A O 1
ATOM 1174 N N . PHE A 1 151 ? 3.948 -6.138 -15.116 1.00 93.25 151 PHE A N 1
ATOM 1175 C CA . PHE A 1 151 ? 3.158 -6.907 -14.166 1.00 93.25 151 PHE A CA 1
ATOM 1176 C C . PHE A 1 151 ? 1.749 -7.133 -14.693 1.00 93.25 151 PHE A C 1
ATOM 1178 O O . PHE A 1 151 ? 1.257 -6.409 -15.560 1.00 93.25 151 PHE A O 1
ATOM 1185 N N . THR A 1 152 ? 1.110 -8.172 -14.172 1.00 90.25 152 THR A N 1
ATOM 1186 C CA . THR A 1 152 ? -0.267 -8.535 -14.502 1.00 90.25 152 THR A CA 1
ATOM 1187 C C . THR A 1 152 ? -1.153 -8.360 -13.280 1.00 90.25 152 THR A C 1
ATOM 1189 O O . THR A 1 152 ? -0.821 -8.815 -12.190 1.00 90.25 152 THR A O 1
ATOM 1192 N N . LEU A 1 153 ? -2.281 -7.676 -13.463 1.00 89.38 153 LEU A N 1
ATOM 1193 C CA . LEU A 1 153 ? -3.271 -7.468 -12.412 1.00 89.38 153 LEU A CA 1
ATOM 1194 C C . LEU A 1 153 ? -4.296 -8.610 -12.473 1.00 89.38 153 LEU A C 1
ATOM 1196 O O . LEU A 1 153 ? -5.006 -8.726 -13.473 1.00 89.38 153 LEU A O 1
ATOM 1200 N N . PRO A 1 154 ? -4.379 -9.470 -11.443 1.00 85.44 154 PRO A N 1
ATOM 1201 C CA . PRO A 1 154 ? -5.258 -10.638 -11.454 1.00 85.44 154 PRO A CA 1
ATOM 1202 C C . PRO A 1 154 ? -6.738 -10.275 -11.305 1.00 85.44 154 PRO A C 1
ATOM 1204 O O . PRO A 1 154 ? -7.610 -11.103 -11.569 1.00 85.44 154 PRO A O 1
ATOM 1207 N N . GLU A 1 155 ? -7.030 -9.067 -10.840 1.00 84.38 155 GLU A N 1
ATOM 1208 C CA . GLU A 1 155 ? -8.366 -8.535 -10.613 1.00 84.38 155 GLU A CA 1
ATOM 1209 C C . GLU A 1 155 ? -8.385 -7.064 -11.046 1.00 84.38 155 GLU A C 1
ATOM 1211 O O . GLU A 1 155 ? -7.379 -6.362 -10.930 1.00 84.38 155 GLU A O 1
ATOM 1216 N N . GLY A 1 156 ? -9.520 -6.600 -11.574 1.00 85.25 156 GLY A N 1
ATOM 1217 C CA . GLY A 1 156 ? -9.689 -5.193 -11.923 1.00 85.25 156 GLY A CA 1
ATOM 1218 C C . GLY A 1 156 ? -9.723 -4.331 -10.664 1.00 85.25 156 GLY A C 1
ATOM 1219 O O . GLY A 1 156 ? -10.520 -4.588 -9.764 1.00 85.25 156 GLY A O 1
ATOM 1220 N N . MET A 1 157 ? -8.877 -3.303 -10.612 1.00 85.06 157 MET A N 1
ATOM 1221 C CA . MET A 1 157 ? -8.930 -2.307 -9.544 1.00 85.06 157 MET A CA 1
ATOM 1222 C C . MET A 1 157 ? -10.085 -1.341 -9.818 1.00 85.06 157 MET A C 1
ATOM 1224 O O . MET A 1 157 ? -10.180 -0.767 -10.906 1.00 85.06 157 MET A O 1
ATOM 1228 N N . GLY A 1 158 ? -10.978 -1.175 -8.843 1.00 84.56 158 GLY A N 1
ATOM 1229 C CA . GLY A 1 158 ? -12.022 -0.155 -8.913 1.00 84.56 158 GLY A CA 1
ATOM 1230 C C . GLY A 1 158 ? -11.413 1.258 -8.904 1.00 84.56 158 GLY A C 1
ATOM 1231 O O . GLY A 1 158 ? -10.382 1.463 -8.264 1.00 84.56 158 GLY A O 1
ATOM 1232 N N . PRO A 1 159 ? -12.011 2.251 -9.585 1.00 87.56 159 PRO A N 1
ATOM 1233 C CA . PRO A 1 159 ? -11.563 3.638 -9.480 1.00 87.56 159 PRO A CA 1
ATOM 1234 C C . PRO A 1 159 ? -11.719 4.189 -8.046 1.00 87.56 159 PRO A C 1
ATOM 1236 O O . PRO A 1 159 ? -12.699 3.843 -7.382 1.00 87.56 159 PRO A O 1
ATOM 1239 N N . PRO A 1 160 ? -10.844 5.106 -7.586 1.00 90.00 160 PRO A N 1
ATOM 1240 C CA . PRO A 1 160 ? -9.660 5.632 -8.267 1.00 90.00 160 PRO A CA 1
ATOM 1241 C C . PRO A 1 160 ? -8.437 4.710 -8.129 1.00 90.00 160 PRO A C 1
ATOM 1243 O O . PRO A 1 160 ? -8.158 4.187 -7.055 1.00 90.00 160 PRO A O 1
ATOM 1246 N N . VAL A 1 161 ? -7.658 4.581 -9.207 1.00 91.00 161 VAL A N 1
ATOM 1247 C CA . VAL A 1 161 ? -6.349 3.910 -9.172 1.00 91.00 161 VAL A CA 1
ATOM 1248 C C . VAL A 1 161 ? -5.275 4.954 -8.893 1.00 91.00 161 VAL A C 1
ATOM 1250 O O . VAL A 1 161 ? -5.151 5.931 -9.631 1.00 91.00 161 VAL A O 1
ATOM 1253 N N . LEU A 1 162 ? -4.510 4.748 -7.824 1.00 92.81 162 LEU A N 1
ATOM 1254 C CA . LEU A 1 162 ? -3.463 5.660 -7.378 1.00 92.81 162 LEU A CA 1
ATOM 1255 C C . LEU A 1 162 ? -2.095 4.993 -7.541 1.00 92.81 162 LEU A C 1
ATOM 1257 O O . LEU A 1 162 ? -1.941 3.809 -7.247 1.00 92.81 162 LEU A O 1
ATOM 1261 N N . PHE A 1 163 ? -1.108 5.756 -8.008 1.00 91.88 163 PHE A N 1
ATOM 1262 C CA . PHE A 1 163 ? 0.259 5.282 -8.216 1.00 91.88 163 PHE A CA 1
ATOM 1263 C C . PHE A 1 163 ? 1.229 6.125 -7.391 1.00 91.88 163 PHE A C 1
ATOM 1265 O O . PHE A 1 163 ? 1.272 7.348 -7.533 1.00 91.88 163 PHE A O 1
ATOM 1272 N N . TYR A 1 164 ? 2.004 5.464 -6.535 1.00 93.38 164 TYR A N 1
ATOM 1273 C CA . TYR A 1 164 ? 2.949 6.098 -5.622 1.00 93.38 164 TYR A CA 1
ATOM 1274 C C . TYR A 1 164 ? 4.305 5.406 -5.698 1.00 93.38 164 TYR A C 1
ATOM 1276 O O . TYR A 1 164 ? 4.386 4.198 -5.915 1.00 93.38 164 TYR A O 1
ATOM 1284 N N . TYR A 1 165 ? 5.367 6.172 -5.461 1.00 92.56 165 TYR A N 1
ATOM 1285 C CA . TYR A 1 165 ? 6.684 5.624 -5.166 1.00 92.56 165 TYR A CA 1
ATOM 1286 C C . TYR A 1 165 ? 6.854 5.510 -3.647 1.00 92.56 165 TYR A C 1
ATOM 1288 O O . TYR A 1 165 ? 6.345 6.340 -2.891 1.00 92.56 165 TYR A O 1
ATOM 1296 N N . HIS A 1 166 ? 7.575 4.488 -3.191 1.00 90.25 166 HIS A N 1
ATOM 1297 C CA . HIS A 1 166 ? 7.816 4.247 -1.771 1.00 90.25 166 HIS A CA 1
ATOM 1298 C C . HIS A 1 166 ? 9.317 4.301 -1.483 1.00 90.25 166 HIS A C 1
ATOM 1300 O O . HIS A 1 166 ? 10.087 3.549 -2.069 1.00 90.25 166 HIS A O 1
ATOM 1306 N N . LEU A 1 167 ? 9.727 5.173 -0.561 1.00 89.56 167 LEU A N 1
ATOM 1307 C CA . LEU A 1 167 ? 11.118 5.317 -0.131 1.00 89.56 167 LEU A CA 1
ATOM 1308 C C . LEU A 1 167 ? 11.259 4.790 1.297 1.00 89.56 167 LEU A C 1
ATOM 1310 O O . LEU A 1 167 ? 10.634 5.309 2.221 1.00 89.56 167 LEU A O 1
ATOM 1314 N N . THR A 1 168 ? 12.088 3.770 1.494 1.00 84.88 168 THR A N 1
ATOM 1315 C CA . THR A 1 168 ? 12.490 3.297 2.826 1.00 84.88 168 THR A CA 1
ATOM 1316 C C . THR A 1 168 ? 13.749 4.012 3.292 1.00 84.88 168 THR A C 1
ATOM 1318 O O . THR A 1 168 ? 14.587 4.385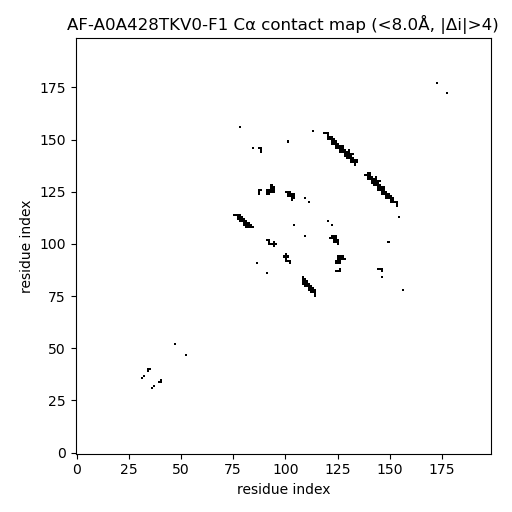 2.476 1.00 84.88 168 THR A O 1
ATOM 1321 N N . ASN A 1 169 ? 13.914 4.166 4.608 1.00 81.38 169 ASN A N 1
ATOM 1322 C CA . ASN A 1 169 ? 15.125 4.740 5.214 1.00 81.38 169 ASN A CA 1
ATOM 1323 C C . ASN A 1 169 ? 15.473 6.158 4.729 1.00 81.38 169 ASN A C 1
ATOM 1325 O O . ASN A 1 169 ? 16.610 6.609 4.854 1.00 81.38 169 ASN A O 1
ATOM 1329 N N . PHE A 1 170 ? 14.485 6.890 4.213 1.00 77.06 170 PHE A N 1
ATOM 1330 C CA . PHE A 1 170 ? 14.649 8.291 3.873 1.00 77.06 170 PHE A CA 1
ATOM 1331 C C . PHE A 1 170 ? 14.439 9.140 5.129 1.00 77.06 170 PHE A C 1
ATOM 1333 O O . PHE A 1 170 ? 13.308 9.336 5.588 1.00 77.06 170 PHE A O 1
ATOM 1340 N N . LEU A 1 171 ? 15.533 9.644 5.708 1.00 69.94 171 LEU A N 1
ATOM 1341 C CA . LEU A 1 171 ? 15.448 10.621 6.788 1.00 69.94 171 LEU A CA 1
ATOM 1342 C C . LEU A 1 171 ? 14.920 11.933 6.202 1.00 69.94 171 LEU A C 1
ATOM 1344 O O . LEU A 1 171 ? 15.673 12.768 5.711 1.00 69.94 171 LEU A O 1
ATOM 1348 N N . SER A 1 172 ? 13.604 12.105 6.273 1.00 66.00 172 SER A N 1
ATOM 1349 C CA . SER A 1 172 ? 12.912 13.264 5.701 1.00 66.00 172 SER A CA 1
ATOM 1350 C C . SER A 1 172 ? 13.276 14.575 6.400 1.00 66.00 172 SER A C 1
ATOM 1352 O O . SER A 1 172 ? 12.933 15.647 5.911 1.00 66.00 172 SER A O 1
ATOM 1354 N N . GLU A 1 173 ? 13.951 14.518 7.555 1.00 65.12 173 GLU A N 1
ATOM 1355 C CA . GLU A 1 173 ? 14.130 15.708 8.372 1.00 65.12 173 GLU A CA 1
ATOM 1356 C C . GLU A 1 173 ? 15.373 15.691 9.279 1.00 65.12 173 GLU A C 1
ATOM 1358 O O . GLU A 1 173 ? 15.266 15.535 10.497 1.00 65.12 173 GLU A O 1
ATOM 1363 N N . PRO A 1 174 ? 16.579 15.953 8.746 1.00 61.22 174 PRO A N 1
ATOM 1364 C CA . PRO A 1 174 ? 17.642 16.508 9.570 1.00 61.22 174 PRO A CA 1
ATOM 1365 C C . PRO A 1 174 ? 17.179 17.887 10.056 1.00 61.22 174 PRO A C 1
ATOM 1367 O O . PRO A 1 174 ? 16.843 18.752 9.246 1.00 61.22 174 PRO A O 1
ATOM 1370 N N . SER A 1 175 ? 17.173 18.137 11.366 1.00 60.38 175 SER A N 1
ATOM 1371 C CA . SER A 1 175 ? 16.764 19.424 11.965 1.00 60.38 175 SER A CA 1
ATOM 1372 C C . SER A 1 175 ? 17.480 20.646 11.358 1.00 60.38 175 SER A C 1
ATOM 1374 O O . SER A 1 175 ? 16.951 21.753 11.384 1.00 60.38 175 SER A O 1
ATOM 1376 N N . SER A 1 176 ? 18.655 20.432 10.757 1.00 60.50 176 SER A N 1
ATOM 1377 C CA . SER A 1 176 ? 19.445 21.429 10.024 1.00 60.50 176 SER A CA 1
ATOM 1378 C C . SER A 1 176 ? 18.844 21.829 8.658 1.00 60.50 176 SER A C 1
ATOM 1380 O O . SER A 1 176 ? 18.956 22.984 8.254 1.00 60.50 176 SER A O 1
ATOM 1382 N N . LEU A 1 177 ? 18.125 20.930 7.974 1.00 56.78 177 LEU A N 1
ATOM 1383 C CA . LEU A 1 177 ? 17.545 21.158 6.639 1.00 56.78 177 LEU A CA 1
ATOM 1384 C C . LEU A 1 177 ? 16.224 21.945 6.673 1.00 56.78 177 LEU A C 1
ATOM 1386 O O . LEU A 1 177 ? 15.928 22.689 5.738 1.00 56.78 177 LEU A O 1
ATOM 1390 N N . ARG A 1 178 ? 15.476 21.883 7.785 1.00 56.66 178 ARG A N 1
ATOM 1391 C CA . ARG A 1 178 ? 14.286 22.731 8.010 1.00 56.66 178 ARG A CA 1
ATOM 1392 C C . ARG A 1 178 ? 14.610 24.228 8.013 1.00 56.66 178 ARG A C 1
ATOM 1394 O O . ARG A 1 178 ? 13.760 25.036 7.648 1.00 56.66 178 ARG A O 1
ATOM 1401 N N . ALA A 1 179 ? 15.830 24.606 8.395 1.00 57.72 179 ALA A N 1
ATOM 1402 C CA . ALA A 1 179 ? 16.259 26.003 8.405 1.00 57.72 179 ALA A CA 1
ATOM 1403 C C . ALA A 1 179 ? 16.568 26.549 6.997 1.00 57.72 179 ALA A C 1
ATOM 1405 O O . ALA A 1 179 ? 16.401 27.745 6.765 1.00 57.72 179 ALA A O 1
ATOM 1406 N N . LEU A 1 180 ? 16.959 25.688 6.047 1.00 56.47 180 LEU A N 1
ATOM 1407 C CA . LEU A 1 180 ? 17.293 26.083 4.670 1.00 56.47 180 LEU A CA 1
ATOM 1408 C C . LEU A 1 180 ? 16.053 26.325 3.796 1.00 56.47 180 LEU A C 1
ATOM 1410 O O . LEU A 1 180 ? 16.098 27.150 2.888 1.00 56.47 180 LEU A O 1
ATOM 1414 N N . PHE A 1 181 ? 14.921 25.687 4.111 1.00 58.00 181 PHE A N 1
ATOM 1415 C CA . PHE A 1 181 ? 13.631 25.930 3.450 1.00 58.00 181 PHE A CA 1
ATOM 1416 C C . PHE A 1 181 ? 12.781 27.007 4.146 1.00 58.00 181 PHE A C 1
ATOM 1418 O O . PHE A 1 181 ? 11.554 27.040 4.017 1.00 58.00 181 PHE A O 1
ATOM 1425 N N . ARG A 1 182 ? 13.411 27.942 4.869 1.00 51.12 182 ARG A N 1
ATOM 1426 C CA . ARG A 1 182 ? 12.714 29.112 5.411 1.00 51.12 182 ARG A CA 1
ATOM 1427 C C . ARG A 1 182 ? 12.497 30.153 4.303 1.00 51.12 182 ARG A C 1
ATOM 1429 O O . ARG A 1 182 ? 13.346 30.991 4.036 1.00 51.12 182 ARG A O 1
ATOM 1436 N N . GLN A 1 183 ? 11.316 30.065 3.687 1.00 56.53 183 GLN A N 1
ATOM 1437 C CA . GLN A 1 183 ? 10.632 31.078 2.868 1.00 56.53 183 GLN A CA 1
ATOM 1438 C C . GLN A 1 183 ? 11.387 31.618 1.638 1.00 56.53 183 GLN A C 1
ATOM 1440 O O . GLN A 1 183 ? 11.795 32.776 1.589 1.00 56.53 183 GLN A O 1
ATOM 1445 N N . ARG A 1 184 ? 11.394 30.844 0.548 1.00 55.69 184 ARG A N 1
ATOM 1446 C CA . ARG A 1 184 ? 11.143 31.449 -0.768 1.00 55.69 184 ARG A CA 1
ATOM 1447 C C . ARG A 1 184 ? 9.708 31.110 -1.171 1.00 55.69 184 ARG A C 1
ATOM 1449 O O . ARG A 1 184 ? 9.406 29.923 -1.273 1.00 55.69 184 ARG A O 1
ATOM 1456 N N . PRO A 1 185 ? 8.807 32.087 -1.372 1.00 51.12 185 PRO A N 1
ATOM 1457 C CA . PRO A 1 185 ? 7.525 31.787 -1.988 1.00 51.12 185 PRO A CA 1
ATOM 1458 C C . PRO A 1 185 ? 7.789 31.198 -3.376 1.00 51.12 185 PRO A C 1
ATOM 1460 O O . PRO A 1 185 ? 8.570 31.757 -4.149 1.00 51.12 185 PRO A O 1
ATOM 1463 N N . ALA A 1 186 ? 7.154 30.064 -3.674 1.00 60.12 186 ALA A N 1
ATOM 1464 C CA . ALA A 1 186 ? 7.130 29.463 -5.001 1.00 60.12 186 ALA A CA 1
ATOM 1465 C C . ALA A 1 186 ? 6.311 30.361 -5.940 1.00 60.12 186 ALA A C 1
ATOM 1467 O O . ALA A 1 186 ? 5.168 30.074 -6.268 1.00 60.12 186 ALA A O 1
ATOM 1468 N N . GLN A 1 187 ? 6.875 31.507 -6.313 1.00 52.41 187 GLN A N 1
ATOM 1469 C CA . GLN A 1 187 ? 6.358 32.342 -7.381 1.00 52.41 187 GLN A CA 1
ATOM 1470 C C . GLN A 1 187 ? 7.269 32.153 -8.582 1.00 52.41 187 GLN A C 1
ATOM 1472 O O . GLN A 1 187 ? 8.451 32.501 -8.547 1.00 52.41 187 GLN A O 1
ATOM 1477 N N . GLY A 1 188 ? 6.703 31.567 -9.635 1.00 53.50 188 GLY A N 1
ATOM 1478 C CA . GLY A 1 188 ? 7.341 31.370 -10.927 1.00 53.50 188 GLY A CA 1
ATOM 1479 C C . GLY A 1 188 ? 7.691 32.700 -11.588 1.00 53.50 188 GLY A C 1
ATOM 1480 O O . GLY A 1 188 ? 6.968 33.189 -12.449 1.00 53.50 188 GLY A O 1
ATOM 1481 N N . LYS A 1 189 ? 8.825 33.283 -11.208 1.00 42.44 189 LYS A N 1
ATOM 1482 C CA . LYS A 1 189 ? 9.527 34.279 -12.016 1.00 42.44 189 LYS A CA 1
ATOM 1483 C C . LYS A 1 189 ? 10.843 33.666 -12.459 1.00 42.44 189 LYS A C 1
ATOM 1485 O O . LYS A 1 189 ? 11.747 33.465 -11.652 1.00 42.44 189 LYS A O 1
ATOM 1490 N N . GLY A 1 190 ? 10.896 33.325 -13.745 1.00 46.09 190 GLY A N 1
ATOM 1491 C CA . GLY A 1 190 ? 12.114 32.874 -14.404 1.00 46.09 190 GLY A CA 1
ATOM 1492 C C . GLY A 1 190 ? 13.240 33.907 -14.263 1.00 46.09 190 GLY A C 1
ATOM 1493 O O . GLY A 1 190 ? 12.967 35.097 -14.077 1.00 46.09 190 GLY A O 1
ATOM 1494 N N . PRO A 1 191 ? 14.508 33.472 -14.319 1.00 39.50 191 PRO A N 1
ATOM 1495 C CA . PRO A 1 191 ? 15.643 34.372 -14.202 1.00 39.50 191 PRO A CA 1
ATOM 1496 C C . PRO A 1 191 ? 15.688 35.337 -15.393 1.00 39.50 191 PRO A C 1
ATOM 1498 O O . PRO A 1 191 ? 15.798 34.930 -16.549 1.00 39.50 191 PRO A O 1
ATOM 1501 N N . LEU A 1 192 ? 15.611 36.634 -15.093 1.00 39.44 192 LEU A N 1
ATOM 1502 C CA . LEU A 1 192 ? 15.928 37.712 -16.024 1.00 39.44 192 LEU A CA 1
ATOM 1503 C C . LEU A 1 192 ? 17.445 37.683 -16.255 1.00 39.44 192 LEU A C 1
ATOM 1505 O O . LEU A 1 192 ? 18.230 38.014 -15.368 1.00 39.44 192 LEU A O 1
ATOM 1509 N N . VAL A 1 193 ? 17.849 37.224 -17.439 1.00 41.53 193 VAL A N 1
ATOM 1510 C CA . VAL A 1 193 ? 19.234 37.264 -17.917 1.00 41.53 193 VAL A CA 1
ATOM 1511 C C . VAL A 1 193 ? 19.613 38.723 -18.142 1.00 41.53 193 VAL A C 1
ATOM 1513 O O . VAL A 1 193 ? 19.206 39.338 -19.126 1.00 41.53 193 VAL A O 1
ATOM 1516 N N . GLN A 1 194 ? 20.403 39.283 -17.234 1.00 38.12 194 GLN A N 1
ATOM 1517 C CA . GLN A 1 194 ? 21.024 40.584 -17.432 1.00 38.12 194 GLN A CA 1
ATOM 1518 C C . GLN A 1 194 ? 22.343 40.354 -18.176 1.00 38.12 194 GLN A C 1
ATOM 1520 O O . GLN A 1 194 ? 23.359 39.999 -17.582 1.00 38.12 194 GLN A O 1
ATOM 1525 N N . ARG A 1 195 ? 22.307 40.487 -19.511 1.00 35.59 195 ARG A N 1
ATOM 1526 C CA . ARG A 1 195 ? 23.527 40.608 -20.320 1.00 35.59 195 ARG A CA 1
ATOM 1527 C C . ARG A 1 195 ? 24.253 41.875 -19.875 1.00 35.59 195 ARG A C 1
ATOM 1529 O O . ARG A 1 195 ? 23.780 42.973 -20.157 1.00 35.59 195 ARG A O 1
ATOM 1536 N N . HIS A 1 196 ? 25.404 41.724 -19.234 1.00 34.72 196 HIS A N 1
ATOM 1537 C CA . HIS A 1 196 ? 26.393 42.790 -19.209 1.00 34.72 196 HIS A CA 1
ATOM 1538 C C . HIS A 1 196 ? 27.145 42.770 -20.539 1.00 34.72 196 HIS A C 1
ATOM 1540 O O . HIS A 1 196 ? 27.850 41.820 -20.867 1.00 34.72 196 HIS A O 1
ATOM 1546 N N . GLN A 1 197 ? 26.909 43.812 -21.328 1.00 38.31 197 GLN A N 1
ATOM 1547 C CA . GLN A 1 197 ? 27.724 44.190 -22.469 1.00 38.31 197 GLN A CA 1
ATOM 1548 C C . GLN A 1 197 ? 28.914 44.981 -21.916 1.00 38.31 197 GLN A C 1
ATOM 1550 O O . GLN A 1 197 ? 28.726 46.113 -21.475 1.00 38.31 197 GLN A O 1
ATOM 1555 N N . GLU A 1 198 ? 30.110 44.394 -21.905 1.00 35.56 198 GLU A N 1
ATOM 1556 C CA . GLU A 1 198 ? 31.347 45.167 -21.768 1.00 35.56 198 GLU A CA 1
ATOM 1557 C C . GLU A 1 198 ? 31.761 45.689 -23.147 1.00 35.56 198 GLU A C 1
ATOM 1559 O O . GLU A 1 198 ? 31.724 44.967 -24.149 1.00 35.56 198 GLU A O 1
ATOM 1564 N N . ARG A 1 199 ? 32.084 46.979 -23.176 1.00 36.69 199 ARG A N 1
ATOM 1565 C CA . ARG A 1 199 ? 32.781 47.694 -24.236 1.00 36.69 199 ARG A CA 1
ATOM 1566 C C . ARG A 1 199 ? 34.071 48.211 -23.617 1.00 36.69 199 ARG A C 1
ATOM 1568 O O . ARG A 1 199 ? 33.975 48.661 -22.454 1.00 36.69 199 ARG A O 1
#

Secondary structure (DSSP, 8-state):
-------------------S---------SPP--TTTTT----------HHHHHHHHHHHHHHHHHHHHHHHHHHHT--EEEE--TTHHHHSPBPPTTS---EEPPGGGEEEE-S-TT----EEEEEEEEEEEE-TTS-EEEEEEEEEEEE--SSPPPSPP------SS-----TTGGGTTS-----------------

Radius of gyration: 38.62 Å; Cα contacts (8 Å, |Δi|>4): 142; chains: 1; bounding box: 61×92×92 Å

pLDDT: mean 76.43, std 19.44, range [34.72, 98.06]

Solvent-accessible surface area (backbone atoms only — not comparable to full-atom values): 13734 Å² total; per-residue (Å²): 131,89,85,86,90,84,89,88,77,87,88,80,85,85,89,78,90,79,82,87,86,83,81,86,79,76,88,68,90,67,78,76,96,42,53,73,80,69,72,60,61,91,71,84,76,86,74,88,40,72,84,59,49,51,61,50,51,51,54,52,46,66,57,45,50,59,51,51,51,50,51,53,53,54,60,59,68,53,72,50,79,47,75,65,61,86,58,35,87,78,74,36,40,60,52,36,95,87,78,44,49,67,40,77,55,59,69,92,37,54,46,75,42,60,83,59,90,88,59,79,67,59,43,28,28,19,19,44,72,67,38,75,45,72,46,97,87,72,50,74,44,70,67,38,73,46,75,46,80,48,70,51,77,85,62,87,79,67,85,84,83,83,88,83,87,86,80,78,93,65,79,88,70,56,79,73,58,63,64,75,70,66,76,75,79,94,66,96,68,79,86,83,80,77,81,80,82,86,129

Organism: NCBI:txid2604345